Protein AF-A0A1B7XI83-F1 (afdb_monomer)

Mean predicted aligned error: 3.8 Å

Organism: NCBI:txid1560234

Foldseek 3Di:
DFKKKWFDAQVCQVLLLVQQVVDPWLLRHSDSVVSNVLSVLQLCLLQVVDALQSHKTKMFMAGPVPRGTQWIWIKGSFPAALVRKAWKWQWDDDDLWIKTAIDIHHDTFIEITRTTGPPVCPPHPQPVSLLNLLLNLLVCLVVVVSGDQKYKYWAFFDQDPVRAALLCVQFVCVQQVDGLVVVSVCVSVVNPPSVVSHDRMDMGDPVSSVSRDDLPRGYPVRPSVSVSCVVQQWDFPSMARRRRRITMIMHGQCRGQSNPFKDKAFEDEDDDDFDFKWKWDQDPSSMIMIGGDGWDDDPRHTHDHPVVCVRRVHDNGDIMIIGHRD

Solvent-accessible surface area (backbone atoms only — not comparable to full-atom values): 17187 Å² total; per-residue (Å²): 105,56,66,42,34,29,60,44,48,79,91,45,48,68,58,49,38,59,52,22,64,77,48,98,33,85,70,34,50,61,41,67,70,63,43,53,52,48,33,53,45,14,47,37,30,48,57,61,76,43,56,38,72,74,19,35,41,40,35,32,28,36,30,68,86,78,74,44,70,49,27,35,23,30,39,26,25,37,58,26,19,75,93,42,58,40,62,33,23,41,62,43,82,49,100,93,48,43,33,36,34,55,48,74,44,43,62,73,23,11,24,46,40,35,75,43,56,33,75,93,54,55,95,44,94,78,46,55,61,57,42,54,56,50,46,56,40,38,52,47,47,77,43,48,92,41,46,50,68,34,40,33,38,67,42,59,19,50,58,47,99,87,60,44,36,59,43,20,67,60,46,46,24,77,61,67,72,49,54,54,62,59,54,52,48,35,48,67,72,69,49,61,77,71,67,74,58,52,64,63,62,46,72,53,53,82,96,38,64,88,45,63,79,57,95,80,45,48,22,84,85,34,49,64,57,50,55,49,40,46,72,42,43,38,40,78,67,52,32,24,34,69,64,58,45,19,43,34,31,39,28,50,43,77,53,24,54,41,45,60,58,42,45,81,26,51,34,40,80,37,86,62,82,55,51,65,28,35,37,32,36,64,49,96,81,29,52,39,27,26,38,70,42,66,40,18,73,56,98,76,29,36,29,28,38,60,57,48,29,60,70,50,70,51,51,86,83,29,62,34,37,38,17,69,63,126

InterPro domains:
  IPR007041 Arginine N-succinyltransferase AstA/AruG [PF04958] (3-323)
  IPR016181 Acyl-CoA N-acyltransferase [SSF55729] (3-323)

Secondary structure (DSSP, 8-state):
--EEEEE--GGGHHHHHHHHTTS-BTTB-S-HHHHHHHHHHHHHHHTT-S-GGG-EEEEEEEETTT--EEEEEEEEEEEE-SSS-EEEEEEEEETTEEEEEEEEE---EEEEEEEEE-GGGTTSTT-HHHHHHHHHHHHHHH-GGGS-SEEEEEE---B-TTS-BHHHHHTHHHHH---HHHHHHHHHTT--GGGGGS-SEEEPPGGGGGG---TT-S-TTTHHHHHHHHHHT-EEEEEE-TTT-PEEEEEEGGG-HHHHS-EEEEEEE-----EEEEEEEE-TT--EEEEEEEEEEETTEEEE-HHHHTTTT--TT-EEEEEE--

Sequence (326 aa):
MRFIVRGARPEDHDELCRLASQAPLLNLQANPDVLAKRIETSQQSFAGLLPPEKSEYQFVCEDLATKQLAGASSLFGSYTSAERPQHYLDVIDNDGTQTYRRGVDTTRYSGLGGLLVDDIFRNTHYKLGSQLGHVRLLYAGIKPERFTDTFVLELLGKINTKGQCHFWDCFGKKFTGMEFPEAYKRIAENDRSFLDMFPYEYELSYGCAKARICETSVSLSSRGSQHLAKKLGFTFQNRVDPVDGALYYKAAREDLTPLQSGAWHSACRGSIKGDIHLMATVNENGEFYGAMAHCGFQNGTAVIRDNICEALRLNEDSKVFIAPRC

pLDDT: mean 94.41, std 4.08, range [72.62, 98.62]

Nearest PDB structures (foldseek):
  1yle-assembly1_A  TM=8.245E-01  e=1.604E-25  Pseudomonas aeruginosa
  1i1d-assembly2_B  TM=6.638E-01  e=6.155E-04  Saccharomyces cerevisiae
  1i21-assembly2_M  TM=6.689E-01  e=1.687E-03  Saccharomyces cerevisiae
  1i12-assembly2_D  TM=6.590E-01  e=1.590E-03  Saccharomyces cerevisiae
  5rw3-assembly1_A  TM=2.043E-01  e=1.827E-01  Homo sapiens

Structure (mmCIF, N/CA/C/O backbone):
data_AF-A0A1B7XI83-F1
#
_entry.id   AF-A0A1B7XI83-F1
#
loop_
_atom_site.group_PDB
_atom_site.id
_atom_site.type_symbol
_atom_site.label_atom_id
_atom_site.label_alt_id
_atom_site.label_comp_id
_atom_site.label_asym_id
_atom_site.label_entity_id
_atom_site.label_seq_id
_atom_site.pdbx_PDB_ins_code
_atom_site.Cartn_x
_atom_site.Cartn_y
_atom_site.Cartn_z
_atom_site.occupancy
_atom_site.B_iso_or_equiv
_atom_site.auth_seq_id
_atom_site.auth_comp_id
_atom_site.auth_asym_id
_atom_site.auth_atom_id
_atom_site.pdbx_PDB_model_num
ATOM 1 N N . MET A 1 1 ? 13.911 -13.109 -17.549 1.00 88.44 1 MET A N 1
ATOM 2 C CA . MET A 1 1 ? 13.264 -12.629 -16.311 1.00 88.44 1 MET A CA 1
ATOM 3 C C . MET A 1 1 ? 12.194 -13.643 -15.920 1.00 88.44 1 MET A C 1
ATOM 5 O O . MET A 1 1 ? 11.569 -14.154 -16.836 1.00 88.44 1 MET A O 1
ATOM 9 N N . ARG A 1 2 ? 11.999 -13.970 -14.630 1.00 94.31 2 ARG A N 1
ATOM 10 C CA . ARG A 1 2 ? 10.890 -14.856 -14.203 1.00 94.31 2 ARG A CA 1
ATOM 11 C C . ARG A 1 2 ? 9.661 -14.072 -13.744 1.00 94.31 2 ARG A C 1
ATOM 13 O O . ARG A 1 2 ? 8.566 -14.430 -14.134 1.00 94.31 2 ARG A O 1
ATOM 20 N N . PHE A 1 3 ? 9.839 -13.001 -12.972 1.00 97.50 3 PHE A N 1
ATOM 21 C CA . PHE A 1 3 ? 8.725 -12.252 -12.386 1.00 97.50 3 PHE A CA 1
ATOM 22 C C . PHE A 1 3 ? 8.694 -10.808 -12.872 1.00 97.50 3 PHE A C 1
ATOM 24 O O . PHE A 1 3 ? 9.711 -10.114 -12.825 1.00 97.50 3 PHE A O 1
ATOM 31 N N . ILE A 1 4 ? 7.518 -10.344 -13.283 1.00 97.75 4 ILE A N 1
ATOM 32 C CA . ILE A 1 4 ? 7.267 -8.958 -13.689 1.00 97.75 4 ILE A CA 1
ATOM 33 C C . ILE A 1 4 ? 6.149 -8.381 -12.827 1.00 97.75 4 ILE A C 1
ATOM 35 O O . ILE A 1 4 ? 5.227 -9.102 -12.459 1.00 97.75 4 ILE A O 1
ATOM 39 N N . VAL A 1 5 ? 6.225 -7.101 -12.474 1.00 98.44 5 VAL A N 1
ATOM 40 C CA . VAL A 1 5 ? 5.095 -6.378 -11.882 1.00 98.44 5 VAL A CA 1
ATOM 41 C C . VAL A 1 5 ? 4.439 -5.546 -12.971 1.00 98.44 5 VAL A C 1
ATOM 43 O O . VAL A 1 5 ? 5.130 -4.846 -13.703 1.00 98.44 5 VAL A O 1
ATOM 46 N N . ARG A 1 6 ? 3.116 -5.609 -13.079 1.00 98.00 6 ARG A N 1
ATOM 47 C CA . ARG A 1 6 ? 2.336 -4.819 -14.038 1.00 98.00 6 ARG A CA 1
ATOM 48 C C . ARG A 1 6 ? 1.033 -4.328 -13.419 1.00 98.00 6 ARG A C 1
ATOM 50 O O . ARG A 1 6 ? 0.671 -4.764 -12.325 1.00 98.00 6 ARG A O 1
ATOM 57 N N . GLY A 1 7 ? 0.342 -3.427 -14.111 1.00 97.88 7 GLY A N 1
ATOM 58 C CA . GLY A 1 7 ? -1.044 -3.094 -13.776 1.00 97.88 7 GLY A CA 1
ATOM 59 C C . GLY A 1 7 ? -1.949 -4.331 -13.853 1.00 97.88 7 GLY A C 1
ATOM 60 O O . GLY A 1 7 ? -1.767 -5.184 -14.730 1.00 97.88 7 GLY A O 1
ATOM 61 N N . ALA A 1 8 ? -2.891 -4.438 -12.916 1.00 97.62 8 ALA A N 1
ATOM 62 C CA . ALA A 1 8 ? -3.919 -5.474 -12.924 1.00 97.62 8 ALA A CA 1
ATOM 63 C C . ALA A 1 8 ? -4.902 -5.270 -14.084 1.00 97.62 8 ALA A C 1
ATOM 65 O O . ALA A 1 8 ? -5.197 -4.135 -14.470 1.00 97.62 8 ALA A O 1
ATOM 66 N N . ARG A 1 9 ? -5.419 -6.375 -14.615 1.00 96.75 9 ARG A N 1
ATOM 67 C CA . ARG A 1 9 ? -6.338 -6.419 -15.754 1.00 96.75 9 ARG A CA 1
ATOM 68 C C . ARG A 1 9 ? -7.567 -7.279 -15.445 1.00 96.75 9 ARG A C 1
ATOM 70 O O . ARG A 1 9 ? -7.512 -8.074 -14.509 1.00 96.75 9 ARG A O 1
ATOM 77 N N . PRO A 1 10 ? -8.666 -7.164 -16.211 1.00 97.38 10 PRO A N 1
ATOM 78 C CA . PRO A 1 10 ? -9.871 -7.958 -15.986 1.00 97.38 10 PRO A CA 1
ATOM 79 C C . PRO A 1 10 ? -9.611 -9.466 -15.994 1.00 97.38 10 PRO A C 1
ATOM 81 O O . PRO A 1 10 ? -10.185 -10.181 -15.181 1.00 97.38 10 PRO A O 1
ATOM 84 N N . GLU A 1 11 ? -8.695 -9.951 -16.838 1.00 97.50 11 GLU A N 1
ATOM 85 C CA . GLU A 1 11 ? -8.319 -11.369 -16.879 1.00 97.50 11 GLU A CA 1
ATOM 86 C C . GLU A 1 11 ? -7.592 -11.866 -15.616 1.00 97.50 11 GLU A C 1
ATOM 88 O O . GLU A 1 11 ? -7.532 -13.069 -15.380 1.00 97.50 11 GLU A O 1
ATOM 93 N N . ASP A 1 12 ? -7.070 -10.961 -14.781 1.00 97.94 12 ASP A N 1
ATOM 94 C CA . ASP A 1 12 ? -6.427 -11.309 -13.510 1.00 97.94 12 ASP A CA 1
ATOM 95 C C . ASP A 1 12 ? -7.441 -11.569 -12.388 1.00 97.94 12 ASP A C 1
ATOM 97 O O . ASP A 1 12 ? -7.042 -11.984 -11.301 1.00 97.94 12 ASP A O 1
ATOM 101 N N . HIS A 1 13 ? -8.728 -11.286 -12.611 1.00 98.00 13 HIS A N 1
ATOM 102 C CA . HIS A 1 13 ? -9.756 -11.236 -11.573 1.00 98.00 13 HIS A CA 1
ATOM 103 C C . HIS A 1 13 ? -9.785 -12.483 -10.678 1.00 98.00 13 HIS A C 1
ATOM 105 O O . HIS A 1 13 ? -9.675 -12.367 -9.455 1.00 98.00 13 HIS A O 1
ATOM 111 N N . ASP A 1 14 ? -9.889 -13.672 -11.271 1.00 97.50 14 ASP A N 1
ATOM 112 C CA . ASP A 1 14 ? -10.050 -14.919 -10.516 1.00 97.50 14 ASP A CA 1
ATOM 113 C C . ASP A 1 14 ? -8.790 -15.262 -9.713 1.00 97.50 14 ASP A C 1
ATOM 115 O O . ASP A 1 14 ? -8.853 -15.664 -8.549 1.00 97.50 14 ASP A O 1
ATOM 119 N N . GLU A 1 15 ? -7.623 -15.031 -10.308 1.00 97.44 15 GLU A N 1
ATOM 120 C CA . GLU A 1 15 ? -6.338 -15.291 -9.669 1.00 97.44 15 GLU A CA 1
ATOM 121 C C . GLU A 1 15 ? -6.029 -14.252 -8.577 1.00 97.44 15 GLU A C 1
ATOM 123 O O . GLU A 1 15 ? -5.451 -14.575 -7.535 1.00 97.44 15 GLU A O 1
ATOM 128 N N . LEU A 1 16 ? -6.481 -13.007 -8.753 1.00 97.56 16 LEU A N 1
ATOM 129 C CA . LEU A 1 16 ? -6.416 -11.975 -7.725 1.00 97.56 16 LEU A CA 1
ATOM 130 C C . LEU A 1 16 ? -7.364 -12.289 -6.560 1.00 97.56 16 LEU A C 1
ATOM 132 O O . LEU A 1 16 ? -6.974 -12.087 -5.411 1.00 97.56 16 LEU A O 1
ATOM 136 N N . CYS A 1 17 ? -8.556 -12.839 -6.825 1.00 97.38 17 CYS A N 1
ATOM 137 C CA . CYS A 1 17 ? -9.456 -13.357 -5.788 1.00 97.38 17 CYS A CA 1
ATOM 138 C C . CYS A 1 17 ? -8.789 -14.487 -4.992 1.00 97.38 17 CYS A C 1
ATOM 140 O O . CYS A 1 17 ? -8.802 -14.467 -3.756 1.00 97.38 17 CYS A O 1
ATOM 142 N N . ARG A 1 18 ? -8.147 -15.441 -5.686 1.00 96.75 18 ARG A N 1
ATOM 143 C CA . ARG A 1 18 ? -7.378 -16.525 -5.055 1.00 96.75 18 ARG A CA 1
ATOM 144 C C . ARG A 1 18 ? -6.288 -15.965 -4.146 1.00 96.75 18 ARG A C 1
ATOM 146 O O . ARG A 1 18 ? -6.197 -16.385 -2.994 1.00 96.75 18 ARG A O 1
ATOM 153 N N . LEU A 1 19 ? -5.493 -15.007 -4.625 1.00 96.31 19 LEU A N 1
ATOM 154 C CA . LEU A 1 19 ? -4.469 -14.353 -3.809 1.00 96.31 19 LEU A CA 1
ATOM 155 C C . LEU A 1 19 ? -5.081 -13.643 -2.600 1.00 96.31 19 LEU A C 1
ATOM 157 O O . LEU A 1 19 ? -4.682 -13.927 -1.476 1.00 96.31 19 LEU A O 1
ATOM 161 N N . ALA A 1 20 ? -6.069 -12.768 -2.806 1.00 95.75 20 ALA A N 1
ATOM 162 C CA . ALA A 1 20 ? -6.704 -11.982 -1.748 1.00 95.75 20 ALA A CA 1
ATOM 163 C C . ALA A 1 20 ? -7.265 -12.855 -0.610 1.00 95.75 20 ALA A C 1
ATOM 165 O O . ALA A 1 20 ? -7.249 -12.444 0.546 1.00 95.75 20 ALA A O 1
ATOM 166 N N . SER A 1 21 ? -7.691 -14.088 -0.904 1.00 94.69 21 SER A N 1
ATOM 167 C CA . SER A 1 21 ? -8.169 -15.038 0.111 1.00 94.69 21 SER A CA 1
ATOM 168 C C . SER A 1 21 ? -7.103 -15.483 1.130 1.00 94.69 21 SER A C 1
ATOM 170 O O . SER A 1 21 ? -7.451 -15.970 2.204 1.00 94.69 21 SER A O 1
ATOM 172 N N . GLN A 1 22 ? -5.810 -15.287 0.840 1.00 92.50 22 GLN A N 1
ATOM 173 C CA . GLN A 1 22 ? -4.704 -15.697 1.717 1.00 92.50 22 GLN A CA 1
ATOM 174 C C . GLN A 1 22 ? -4.466 -14.741 2.899 1.00 92.50 22 GLN A C 1
ATOM 176 O O . GLN A 1 22 ? -3.704 -15.072 3.812 1.00 92.50 22 GLN A O 1
ATOM 181 N N . ALA A 1 23 ? -5.049 -13.536 2.891 1.00 87.75 23 ALA A N 1
ATOM 182 C CA . ALA A 1 23 ? -4.888 -12.576 3.981 1.00 87.75 23 ALA A CA 1
ATOM 183 C C . ALA A 1 23 ? -6.081 -11.610 4.093 1.00 87.75 23 ALA A C 1
ATOM 185 O O . ALA A 1 23 ? -6.530 -11.076 3.082 1.00 87.75 23 ALA A O 1
ATOM 186 N N . PRO A 1 24 ? -6.551 -11.291 5.313 1.00 86.81 24 PRO A N 1
ATOM 187 C CA . PRO A 1 24 ? -7.615 -10.314 5.512 1.00 86.81 24 PRO A CA 1
ATOM 188 C C . PRO A 1 24 ? -7.044 -8.896 5.376 1.00 86.81 24 PRO A C 1
ATOM 190 O 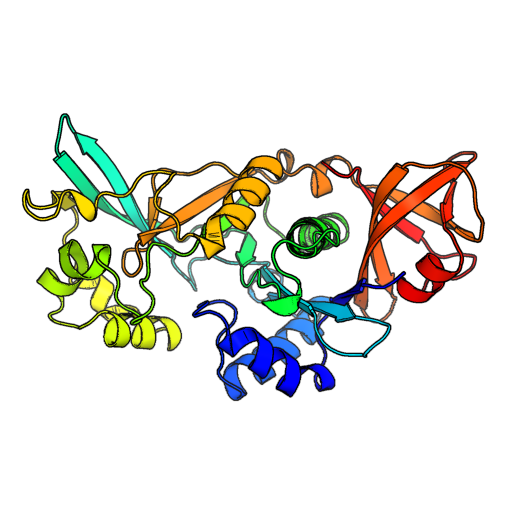O . PRO A 1 24 ? -6.634 -8.286 6.358 1.00 86.81 24 PRO A O 1
ATOM 193 N N . LEU A 1 25 ? -6.941 -8.382 4.150 1.00 90.81 25 LEU A N 1
ATOM 194 C CA . LEU A 1 25 ? -6.486 -7.015 3.884 1.00 90.81 25 LEU A CA 1
ATOM 195 C C . LEU A 1 25 ? -7.671 -6.151 3.442 1.00 90.81 25 LEU A C 1
ATOM 197 O O . LEU A 1 25 ? -8.245 -6.385 2.383 1.00 90.81 25 LEU A O 1
ATOM 201 N N . LEU A 1 26 ? -7.983 -5.083 4.186 1.00 90.12 26 LEU A N 1
ATOM 202 C CA . LEU A 1 26 ? -9.055 -4.138 3.819 1.00 90.12 26 LEU A CA 1
ATOM 203 C C . LEU A 1 26 ? -8.854 -3.503 2.433 1.00 90.12 26 LEU A C 1
ATOM 205 O O . LEU A 1 26 ? -9.820 -3.206 1.734 1.00 90.12 26 LEU A O 1
ATOM 209 N N . ASN A 1 27 ? -7.593 -3.327 2.032 1.00 90.38 27 ASN A N 1
ATOM 210 C CA . ASN A 1 27 ? -7.199 -2.744 0.747 1.00 90.38 27 ASN A CA 1
ATOM 211 C C . ASN A 1 27 ? -7.046 -3.784 -0.382 1.00 90.38 27 ASN A C 1
ATOM 213 O O . ASN A 1 27 ? -6.706 -3.413 -1.502 1.00 90.38 27 ASN A O 1
ATOM 217 N N . LEU A 1 28 ? -7.272 -5.072 -0.096 1.00 93.88 28 LEU A N 1
ATOM 218 C CA . LEU A 1 28 ? -7.266 -6.171 -1.065 1.00 93.88 28 LEU A CA 1
ATOM 219 C C . LEU A 1 28 ? -8.220 -7.276 -0.577 1.00 93.88 28 LEU A C 1
ATOM 221 O O . LEU A 1 28 ? -7.794 -8.341 -0.137 1.00 93.88 28 LEU A O 1
ATOM 225 N N . GLN A 1 29 ? -9.518 -6.973 -0.584 1.00 93.00 29 GLN A N 1
ATOM 226 C CA . GLN A 1 29 ? -10.551 -7.854 -0.038 1.00 93.00 29 GLN A CA 1
ATOM 227 C C . GLN A 1 29 ? -10.818 -9.030 -0.979 1.00 93.00 29 GLN A C 1
ATOM 229 O O . GLN A 1 29 ? -10.919 -8.837 -2.186 1.00 93.00 29 GLN A O 1
ATOM 234 N N . ALA A 1 30 ? -11.018 -10.229 -0.432 1.00 92.81 30 ALA A N 1
ATOM 235 C CA . ALA A 1 30 ? -11.393 -11.425 -1.191 1.00 92.81 30 ALA A CA 1
ATOM 236 C C . ALA A 1 30 ? -12.889 -11.440 -1.573 1.00 92.81 30 ALA A C 1
ATOM 238 O O . ALA A 1 30 ? -13.588 -12.428 -1.358 1.00 92.81 30 ALA A O 1
ATOM 239 N N . ASN A 1 31 ? -13.394 -10.319 -2.086 1.00 95.50 31 ASN A N 1
ATOM 240 C CA . ASN A 1 31 ? -14.755 -10.177 -2.585 1.00 95.50 31 ASN A CA 1
ATOM 241 C C . ASN A 1 31 ? -14.690 -9.935 -4.109 1.00 95.50 31 ASN A C 1
ATOM 243 O O . ASN A 1 31 ? -14.113 -8.919 -4.510 1.00 95.50 31 ASN A O 1
ATOM 247 N N . PRO A 1 32 ? -15.257 -10.834 -4.940 1.00 96.56 32 PRO A N 1
ATOM 248 C CA . PRO A 1 32 ? -15.211 -10.724 -6.399 1.00 96.56 32 PRO A CA 1
ATOM 249 C C . PRO A 1 32 ? -15.702 -9.376 -6.937 1.00 96.56 32 PRO A C 1
ATOM 251 O O . PRO A 1 32 ? -14.991 -8.712 -7.685 1.00 96.56 32 PRO A O 1
ATOM 254 N N . ASP A 1 33 ? -16.861 -8.901 -6.480 1.00 96.75 33 ASP A N 1
ATOM 255 C CA . ASP A 1 33 ? -17.448 -7.648 -6.969 1.00 96.75 33 ASP A CA 1
ATOM 256 C C . ASP A 1 33 ? -16.581 -6.433 -6.600 1.00 96.75 33 ASP A C 1
ATOM 258 O O . ASP A 1 33 ? -16.363 -5.523 -7.408 1.00 96.75 33 ASP A O 1
ATOM 262 N N . VAL A 1 34 ? -16.025 -6.433 -5.382 1.00 95.62 34 VAL A N 1
ATOM 263 C CA . VAL A 1 34 ? -15.100 -5.386 -4.919 1.00 95.62 34 VAL A CA 1
ATOM 264 C C . VAL A 1 34 ? -13.808 -5.400 -5.738 1.00 95.62 34 VAL A C 1
ATOM 266 O O . VAL A 1 34 ? -13.300 -4.333 -6.095 1.00 95.62 34 VAL A O 1
ATOM 269 N N . LEU A 1 35 ? -13.269 -6.581 -6.054 1.00 96.94 35 LEU A N 1
ATOM 270 C CA . LEU A 1 35 ? -12.046 -6.717 -6.847 1.00 96.94 35 LEU A CA 1
ATOM 271 C C . LEU A 1 35 ? -12.259 -6.352 -8.316 1.00 96.94 35 LEU A C 1
ATOM 273 O O . LEU A 1 35 ? -11.417 -5.648 -8.869 1.00 96.94 35 LEU A O 1
ATOM 277 N N . ALA A 1 36 ? -13.382 -6.737 -8.925 1.00 98.00 36 ALA A N 1
ATOM 278 C CA . ALA A 1 36 ? -13.739 -6.332 -10.282 1.00 98.00 36 ALA A CA 1
ATOM 279 C C . ALA A 1 36 ? -13.782 -4.800 -10.408 1.00 98.00 36 ALA A C 1
ATOM 281 O O . ALA A 1 36 ? -13.095 -4.220 -11.252 1.00 98.00 36 ALA A O 1
ATOM 282 N N . LYS A 1 37 ? -14.484 -4.125 -9.486 1.00 97.19 37 LYS A N 1
ATOM 283 C CA . LYS A 1 37 ? -14.538 -2.655 -9.437 1.00 97.19 37 LYS A CA 1
ATOM 284 C C . LYS A 1 37 ? -13.166 -2.020 -9.190 1.00 97.19 37 LYS A C 1
ATOM 286 O O . LYS A 1 37 ? -12.849 -0.970 -9.752 1.00 97.19 37 LYS A O 1
ATOM 291 N N . ARG A 1 38 ? -12.332 -2.640 -8.350 1.00 97.00 38 ARG A N 1
ATOM 292 C CA . ARG A 1 38 ? -10.960 -2.182 -8.075 1.00 97.00 38 ARG A CA 1
ATOM 293 C C . ARG A 1 38 ? -10.065 -2.293 -9.310 1.00 97.00 38 ARG A C 1
ATOM 295 O O . ARG A 1 38 ? -9.296 -1.370 -9.569 1.00 97.00 38 ARG A O 1
ATOM 302 N N . ILE A 1 39 ? -10.169 -3.379 -10.075 1.00 98.00 39 ILE A N 1
ATOM 303 C CA . ILE A 1 39 ? -9.444 -3.552 -11.341 1.00 98.00 39 ILE A CA 1
ATOM 304 C C . ILE A 1 39 ? -9.880 -2.480 -12.343 1.00 98.00 39 ILE A C 1
ATOM 306 O O . ILE A 1 39 ? -9.024 -1.797 -12.902 1.00 98.00 39 ILE A O 1
ATOM 310 N N . GLU A 1 40 ? -11.185 -2.256 -12.506 1.00 97.88 40 GLU A N 1
ATOM 311 C CA . GLU A 1 40 ? -11.710 -1.212 -13.395 1.00 97.88 40 GLU A CA 1
ATOM 312 C C . GLU A 1 40 ? -11.201 0.185 -12.996 1.00 97.88 40 GLU A C 1
ATOM 314 O O . GLU A 1 40 ? -10.640 0.913 -13.819 1.00 97.88 40 GLU A O 1
ATOM 319 N N . THR A 1 41 ? -11.308 0.533 -11.708 1.00 97.88 41 THR A N 1
ATOM 320 C CA . THR A 1 41 ? -10.791 1.799 -11.154 1.00 97.88 41 THR A CA 1
ATOM 321 C C . THR A 1 41 ? -9.291 1.938 -11.415 1.00 97.88 41 THR A C 1
ATOM 323 O O . THR A 1 41 ? -8.810 3.018 -11.767 1.00 97.88 41 THR A O 1
ATOM 326 N N . SER A 1 42 ? -8.544 0.837 -11.304 1.00 97.62 42 SER A N 1
ATOM 327 C CA . SER A 1 42 ? -7.115 0.797 -11.601 1.00 97.62 42 SER A CA 1
ATOM 328 C C . SER A 1 42 ? -6.803 1.073 -13.061 1.00 97.62 42 SER A C 1
ATOM 330 O O . SER A 1 42 ? -5.913 1.875 -13.344 1.00 97.62 42 SER A O 1
ATOM 332 N N . GLN A 1 43 ? -7.532 0.467 -13.995 1.00 96.50 43 GLN A N 1
ATOM 333 C CA . GLN A 1 43 ? -7.338 0.722 -15.421 1.00 96.50 43 GLN A CA 1
ATOM 334 C C . GLN A 1 43 ? -7.625 2.185 -15.771 1.00 96.50 43 GLN A C 1
ATOM 336 O O . GLN A 1 43 ? -6.814 2.826 -16.439 1.00 96.50 43 GLN A O 1
ATOM 341 N N . GLN A 1 44 ? -8.716 2.749 -15.247 1.00 96.56 44 GLN A N 1
ATOM 342 C CA . GLN A 1 44 ? -9.042 4.165 -15.441 1.00 96.56 44 GLN A CA 1
ATOM 343 C C . GLN A 1 44 ? -7.985 5.091 -14.813 1.00 96.56 44 GLN A C 1
ATOM 345 O O . GLN A 1 44 ? -7.641 6.125 -15.389 1.00 96.56 44 GLN A O 1
ATOM 350 N N . SER A 1 45 ? -7.427 4.713 -13.658 1.00 97.00 45 SER A N 1
ATOM 351 C CA . SER A 1 45 ? -6.366 5.469 -12.981 1.00 97.00 45 SER A CA 1
ATOM 352 C C . SER A 1 45 ? -5.062 5.477 -13.781 1.00 97.00 45 SER A C 1
ATOM 354 O O . SER A 1 45 ? -4.441 6.534 -13.914 1.00 97.00 45 SER A O 1
ATOM 356 N N . PHE A 1 46 ? -4.646 4.325 -14.323 1.00 96.25 46 PHE A N 1
ATOM 357 C CA . PHE A 1 46 ? -3.462 4.204 -15.187 1.00 96.25 46 PHE A CA 1
ATOM 358 C C . PHE A 1 46 ? -3.630 4.963 -16.509 1.00 96.25 46 PHE A C 1
ATOM 360 O O . PHE A 1 46 ? -2.698 5.630 -16.952 1.00 96.25 46 PHE A O 1
ATOM 367 N N . ALA A 1 47 ? -4.835 4.946 -17.083 1.00 94.38 47 ALA A N 1
ATOM 368 C CA . ALA A 1 47 ? -5.182 5.716 -18.276 1.00 94.38 47 ALA A CA 1
ATOM 369 C C . ALA A 1 47 ? -5.320 7.234 -18.020 1.00 94.38 47 ALA A C 1
ATOM 371 O O . ALA A 1 47 ? -5.552 8.000 -18.952 1.00 94.38 47 ALA A O 1
ATOM 372 N N . GLY A 1 48 ? -5.204 7.690 -16.765 1.00 93.56 48 GLY A N 1
ATOM 373 C CA . GLY A 1 48 ? -5.325 9.105 -16.404 1.00 93.56 48 GLY A CA 1
ATOM 374 C C . GLY A 1 48 ? -6.752 9.659 -16.475 1.00 93.56 48 GLY A C 1
ATOM 375 O O . GLY A 1 48 ? -6.927 10.874 -16.450 1.00 93.56 48 GLY A O 1
ATOM 376 N N . LEU A 1 49 ? -7.766 8.790 -16.533 1.00 95.69 49 LEU A N 1
ATOM 377 C CA . LEU A 1 49 ? -9.179 9.163 -16.683 1.00 95.69 49 LEU A CA 1
ATOM 378 C C . LEU A 1 49 ? -9.836 9.602 -15.367 1.00 95.69 49 LEU A C 1
ATOM 380 O O . LEU A 1 49 ? -10.892 10.229 -15.379 1.00 95.69 49 LEU A O 1
ATOM 384 N N . LEU A 1 50 ? -9.219 9.278 -14.230 1.00 97.19 50 LEU A N 1
ATOM 385 C CA . LEU A 1 50 ? -9.674 9.701 -12.906 1.00 97.19 50 LEU A CA 1
ATOM 386 C C . LEU A 1 50 ? -8.841 10.880 -12.389 1.00 97.19 50 LEU A C 1
ATOM 388 O O . LEU A 1 50 ? -7.673 11.013 -12.761 1.00 97.19 50 LEU A O 1
ATOM 392 N N . PRO A 1 51 ? -9.382 11.732 -11.506 1.00 97.38 51 PRO A N 1
ATOM 393 C CA . PRO A 1 51 ? -8.572 12.696 -10.769 1.00 97.38 51 PRO A CA 1
ATOM 394 C C . PRO A 1 51 ? -7.691 11.983 -9.717 1.00 97.38 51 PRO A C 1
ATOM 396 O O . PRO A 1 51 ? -8.042 10.877 -9.281 1.00 97.38 51 PRO A O 1
ATOM 399 N N . PRO A 1 52 ? -6.556 12.573 -9.287 1.00 96.88 52 PRO A N 1
ATOM 400 C CA . PRO A 1 52 ? -5.670 11.993 -8.267 1.00 96.88 52 PRO A CA 1
ATOM 401 C C . PRO A 1 52 ? -6.392 11.534 -6.991 1.00 96.88 52 PRO A C 1
ATOM 403 O O . PRO A 1 52 ? -6.081 10.480 -6.442 1.00 96.88 52 PRO A O 1
ATOM 406 N N . GLU A 1 53 ? -7.405 12.279 -6.556 1.00 96.44 53 GLU A N 1
ATOM 407 C CA . GLU A 1 53 ? -8.200 12.032 -5.348 1.00 96.44 53 GLU A CA 1
ATOM 408 C C . GLU A 1 53 ? -9.007 10.731 -5.415 1.00 96.44 53 GLU A C 1
ATOM 410 O O . GLU A 1 53 ? -9.297 10.134 -4.384 1.00 96.44 53 GLU A O 1
ATOM 415 N N . LYS A 1 54 ? -9.352 10.282 -6.625 1.00 97.00 54 LYS A N 1
ATOM 416 C CA . LYS A 1 54 ? -10.124 9.054 -6.875 1.00 97.00 54 LYS A CA 1
ATOM 417 C C . LYS A 1 54 ? -9.279 7.944 -7.495 1.00 97.00 54 LYS A C 1
ATOM 419 O O . LYS A 1 54 ? -9.813 6.909 -7.876 1.00 97.00 54 LYS A O 1
ATOM 424 N N . SER A 1 55 ? -7.976 8.177 -7.648 1.00 97.44 55 SER A N 1
ATOM 425 C CA . SER A 1 55 ? -7.089 7.237 -8.321 1.00 97.44 55 SER A CA 1
ATOM 426 C C . SER A 1 55 ? -6.612 6.148 -7.374 1.00 97.44 55 SER A C 1
ATOM 428 O O . SER A 1 55 ? -6.000 6.424 -6.338 1.00 97.44 55 SER A O 1
ATOM 430 N N . GLU A 1 56 ? -6.812 4.905 -7.786 1.00 97.81 56 GLU A N 1
ATOM 431 C CA . GLU A 1 56 ? -6.287 3.717 -7.125 1.00 97.81 56 GLU A CA 1
ATOM 432 C C . GLU A 1 56 ? -5.548 2.887 -8.164 1.00 97.81 56 GLU A C 1
ATOM 434 O O . GLU A 1 56 ? -6.065 2.665 -9.245 1.00 97.81 56 GLU A O 1
ATOM 439 N N . TYR A 1 57 ? -4.348 2.416 -7.854 1.00 98.12 57 TYR A N 1
ATOM 440 C CA . TYR A 1 57 ? -3.517 1.642 -8.768 1.00 98.12 57 TYR A CA 1
ATOM 441 C C . TYR A 1 57 ? -3.293 0.259 -8.167 1.00 98.12 57 TYR A C 1
ATOM 443 O O . TYR A 1 57 ? -2.660 0.128 -7.116 1.00 98.12 57 TYR A O 1
ATOM 451 N N . GLN A 1 58 ? -3.820 -0.769 -8.824 1.00 98.38 58 GLN A N 1
ATOM 452 C CA . GLN A 1 58 ? -3.644 -2.166 -8.458 1.00 98.38 58 GLN A CA 1
ATOM 453 C C . GLN A 1 58 ? -2.547 -2.783 -9.325 1.00 98.38 58 GLN A C 1
ATOM 455 O O . GLN A 1 58 ? -2.642 -2.830 -10.551 1.00 98.38 58 GLN A O 1
ATOM 460 N N . PHE A 1 59 ? -1.507 -3.279 -8.669 1.00 98.56 59 PHE A N 1
ATOM 461 C CA . PHE A 1 59 ? -0.381 -3.959 -9.287 1.00 98.56 59 PHE A CA 1
ATOM 462 C C . PHE A 1 59 ? -0.461 -5.452 -8.987 1.00 98.56 59 PHE A C 1
ATOM 464 O O . PHE A 1 59 ? -0.877 -5.863 -7.897 1.00 98.56 59 PHE A O 1
ATOM 471 N N . VAL A 1 60 ? -0.009 -6.257 -9.940 1.00 98.56 60 VAL A N 1
ATOM 472 C CA . VAL A 1 60 ? 0.135 -7.707 -9.805 1.00 98.56 60 VAL A CA 1
ATOM 473 C C . VAL A 1 60 ? 1.541 -8.124 -10.207 1.00 98.56 60 VAL A C 1
ATOM 475 O O . VAL A 1 60 ? 2.138 -7.535 -11.108 1.00 98.56 60 VAL A O 1
ATOM 478 N N . CYS A 1 61 ? 2.090 -9.120 -9.519 1.00 98.56 61 CYS A N 1
ATOM 479 C CA . CYS A 1 61 ? 3.342 -9.762 -9.888 1.00 98.56 61 CYS A CA 1
ATOM 480 C C . CYS A 1 61 ? 3.022 -11.052 -10.644 1.00 98.56 61 CYS A C 1
ATOM 482 O O . CYS A 1 61 ? 2.514 -11.988 -10.043 1.00 98.56 61 CYS A O 1
ATOM 484 N N . GLU A 1 62 ? 3.316 -11.109 -11.937 1.00 98.25 62 GLU A N 1
ATOM 485 C CA . GLU A 1 62 ? 3.103 -12.291 -12.779 1.00 98.25 62 GLU A CA 1
ATOM 486 C C . GLU A 1 62 ? 4.375 -13.151 -12.812 1.00 98.25 62 GLU A C 1
ATOM 488 O O . GLU A 1 62 ? 5.474 -12.634 -13.043 1.00 98.25 62 GLU A O 1
ATOM 493 N N . ASP A 1 63 ? 4.229 -14.464 -12.614 1.00 97.81 63 ASP A N 1
ATOM 494 C CA . ASP A 1 63 ? 5.246 -15.453 -12.977 1.00 97.81 63 ASP A CA 1
ATOM 495 C C . ASP A 1 63 ? 5.159 -15.726 -14.483 1.00 97.81 63 ASP A C 1
ATOM 497 O O . ASP A 1 63 ? 4.232 -16.368 -14.974 1.00 97.81 63 ASP A O 1
ATOM 501 N N . LEU A 1 64 ? 6.145 -15.254 -15.241 1.00 96.38 64 LEU A N 1
ATOM 502 C CA . LEU A 1 64 ? 6.173 -15.375 -16.696 1.00 96.38 64 LEU A CA 1
ATOM 503 C C . LEU A 1 64 ? 6.257 -16.826 -17.180 1.00 96.38 64 LEU A C 1
ATOM 505 O O . LEU A 1 64 ? 5.905 -17.071 -18.335 1.00 96.38 64 LEU A O 1
ATOM 509 N N . ALA A 1 65 ? 6.713 -17.758 -16.334 1.00 95.44 65 ALA A N 1
ATOM 510 C CA . ALA A 1 65 ? 6.813 -19.172 -16.675 1.00 95.44 65 ALA A CA 1
ATOM 511 C C . ALA A 1 65 ? 5.461 -19.895 -16.586 1.00 95.44 65 ALA A C 1
ATOM 513 O O . ALA A 1 65 ? 5.188 -20.763 -17.409 1.00 95.44 65 ALA A O 1
ATOM 514 N N . THR A 1 66 ? 4.620 -19.543 -15.607 1.00 95.75 66 THR A N 1
ATOM 515 C CA . THR A 1 66 ? 3.334 -20.223 -15.355 1.00 95.75 66 THR A CA 1
ATOM 516 C C . THR A 1 66 ? 2.114 -19.387 -15.725 1.00 95.75 66 THR A C 1
ATOM 518 O O . THR A 1 66 ? 1.015 -19.928 -15.785 1.00 95.75 66 THR A O 1
ATOM 521 N N . LYS A 1 67 ? 2.294 -18.082 -15.964 1.00 94.69 67 LYS A N 1
ATOM 522 C CA . LYS A 1 67 ? 1.225 -17.090 -16.174 1.00 94.69 67 LYS A CA 1
ATOM 523 C C . LYS A 1 67 ? 0.294 -16.897 -14.977 1.00 94.69 67 LYS A C 1
ATOM 525 O O . LYS A 1 67 ? -0.771 -16.310 -15.119 1.00 94.69 67 LYS A O 1
ATOM 530 N N . GLN A 1 68 ? 0.717 -17.342 -13.797 1.00 96.19 68 GLN A N 1
ATOM 531 C CA . GLN A 1 68 ? -0.011 -17.161 -12.542 1.00 96.19 68 GLN A CA 1
ATOM 532 C C . GLN A 1 68 ? 0.472 -15.925 -11.787 1.00 96.19 68 GLN A C 1
ATOM 534 O O . GLN A 1 68 ? 1.603 -15.459 -11.977 1.00 96.19 68 GLN A O 1
ATOM 539 N N . LEU A 1 69 ? -0.370 -15.409 -10.891 1.00 98.12 69 LEU A N 1
ATOM 540 C CA . LEU A 1 69 ? 0.009 -14.289 -10.042 1.00 98.12 69 LEU A CA 1
ATOM 541 C C . LEU A 1 69 ? 0.751 -14.790 -8.801 1.00 98.12 69 LEU A C 1
ATOM 543 O O . LEU A 1 69 ? 0.277 -15.632 -8.047 1.00 98.12 69 LEU A O 1
ATOM 547 N N . ALA A 1 70 ? 1.924 -14.217 -8.572 1.00 98.12 70 ALA A N 1
ATOM 548 C CA . ALA A 1 70 ? 2.811 -14.495 -7.452 1.00 98.12 70 ALA A CA 1
ATOM 549 C C . ALA A 1 70 ? 2.660 -13.482 -6.298 1.00 98.12 70 ALA A C 1
ATOM 551 O O . ALA A 1 70 ? 3.282 -13.618 -5.241 1.00 98.12 70 ALA A O 1
ATOM 552 N N . GLY A 1 71 ? 1.858 -12.437 -6.500 1.00 98.06 71 GLY A N 1
ATOM 553 C CA . GLY A 1 71 ? 1.562 -11.425 -5.496 1.00 98.06 71 GLY A CA 1
ATOM 554 C C . GLY A 1 71 ? 0.842 -10.216 -6.080 1.00 98.06 71 GLY A C 1
ATOM 555 O O . GLY A 1 71 ? 0.682 -10.091 -7.292 1.00 98.06 71 GLY A O 1
ATOM 556 N N . ALA A 1 72 ? 0.431 -9.312 -5.203 1.00 98.38 72 ALA A N 1
ATOM 557 C CA . ALA A 1 72 ? -0.307 -8.107 -5.539 1.00 98.38 72 ALA A CA 1
ATOM 558 C C . ALA A 1 72 ? 0.080 -6.961 -4.602 1.00 98.38 72 ALA A C 1
ATOM 560 O O . ALA A 1 72 ? 0.630 -7.170 -3.517 1.00 98.38 72 ALA A O 1
ATOM 561 N N . SER A 1 73 ? -0.166 -5.730 -5.037 1.00 98.19 73 SER A N 1
ATOM 562 C CA . SER A 1 73 ? 0.028 -4.546 -4.211 1.00 98.19 73 SER A CA 1
ATOM 563 C C . SER A 1 73 ? -0.766 -3.356 -4.735 1.00 98.19 73 SER A C 1
ATOM 565 O O . SER A 1 73 ? -1.114 -3.310 -5.909 1.00 98.19 73 SER A O 1
ATOM 567 N N . SER A 1 74 ? -1.056 -2.383 -3.874 1.00 98.06 74 SER A N 1
ATOM 568 C CA . SER A 1 74 ? -1.881 -1.225 -4.231 1.00 98.06 74 SER A CA 1
ATOM 569 C C . SER A 1 74 ? -1.183 0.087 -3.879 1.00 98.06 74 SER A C 1
ATOM 571 O O . SER A 1 74 ? -0.387 0.148 -2.930 1.00 98.06 74 SER A O 1
ATOM 573 N N . LEU A 1 75 ? -1.488 1.131 -4.643 1.00 98.38 75 LEU A N 1
ATOM 574 C CA . LEU A 1 75 ? -1.065 2.513 -4.424 1.00 98.38 75 LEU A CA 1
ATOM 575 C C . LEU A 1 75 ? -2.275 3.429 -4.612 1.00 98.38 75 LEU A C 1
ATOM 577 O O . LEU A 1 75 ? -3.064 3.232 -5.529 1.00 98.38 75 LEU A O 1
ATOM 581 N N . PHE A 1 76 ? -2.407 4.439 -3.768 1.00 98.44 76 PHE A N 1
ATOM 582 C CA . PHE A 1 76 ? -3.564 5.324 -3.737 1.00 98.44 76 PHE A CA 1
ATOM 583 C C . PHE A 1 76 ? -3.102 6.760 -3.941 1.00 98.44 76 PHE A C 1
ATOM 585 O O . PHE A 1 76 ? -2.201 7.219 -3.234 1.00 98.44 76 PHE A O 1
ATOM 592 N N . GLY A 1 77 ? -3.730 7.474 -4.877 1.00 97.88 77 GLY A N 1
ATOM 593 C CA . GLY A 1 77 ? -3.551 8.922 -5.003 1.00 97.88 77 GLY A CA 1
ATOM 594 C C . GLY A 1 77 ? -4.158 9.681 -3.817 1.00 97.88 77 GLY A C 1
ATOM 595 O O . GLY A 1 77 ? -3.726 10.789 -3.502 1.00 97.88 77 GLY A O 1
ATOM 596 N N . SER A 1 78 ? -5.123 9.070 -3.121 1.00 97.25 78 SER A N 1
ATOM 597 C CA . SER A 1 78 ? -5.684 9.549 -1.857 1.00 97.25 78 SER A CA 1
ATOM 598 C C . SER A 1 78 ? -6.107 8.369 -0.977 1.00 97.25 78 SER A C 1
ATOM 600 O O . SER A 1 78 ? -7.129 7.736 -1.217 1.00 97.25 78 SER A O 1
ATOM 602 N N . TYR A 1 79 ? -5.305 8.059 0.039 1.00 96.62 79 TYR A N 1
ATOM 603 C CA . TYR A 1 79 ? -5.589 7.036 1.048 1.00 96.62 79 TYR A CA 1
ATOM 604 C C . TYR A 1 79 ? -6.482 7.572 2.169 1.00 96.62 79 TYR A C 1
ATOM 606 O O . TYR A 1 79 ? -7.465 6.943 2.549 1.00 96.62 79 TYR A O 1
ATOM 614 N N . THR A 1 80 ? -6.156 8.771 2.643 1.00 96.56 80 THR A N 1
ATOM 615 C CA . THR A 1 80 ? -6.934 9.552 3.609 1.00 96.56 80 THR A CA 1
ATOM 616 C C . THR A 1 80 ? -7.352 10.853 2.944 1.00 96.56 80 THR A C 1
ATOM 618 O O . THR A 1 80 ? -6.611 11.359 2.102 1.00 96.56 80 THR A O 1
ATOM 621 N N . SER A 1 81 ? -8.534 11.369 3.272 1.00 96.62 81 SER A N 1
ATOM 622 C CA . SER A 1 81 ? -9.035 12.676 2.831 1.00 96.62 81 SER A CA 1
ATOM 623 C C . SER A 1 81 ? -10.245 13.100 3.671 1.00 96.62 81 SER A C 1
ATOM 625 O O . SER A 1 81 ? -10.687 12.365 4.551 1.00 96.62 81 SER A O 1
ATOM 627 N N . ALA A 1 82 ? -10.835 14.258 3.373 1.00 95.31 82 ALA A N 1
ATOM 628 C CA . ALA A 1 82 ? -12.106 14.663 3.972 1.00 95.31 82 ALA A CA 1
ATOM 629 C C . ALA A 1 82 ? -13.265 13.706 3.619 1.00 95.31 82 ALA A C 1
ATOM 631 O O . ALA A 1 82 ? -14.140 13.482 4.449 1.00 95.31 82 ALA A O 1
ATOM 632 N N . GLU A 1 83 ? -13.257 13.114 2.418 1.00 92.81 83 GLU A N 1
ATOM 633 C CA . GLU A 1 83 ? -14.255 12.118 1.986 1.00 92.81 83 GLU A CA 1
ATOM 634 C C . GLU A 1 83 ? -13.991 10.727 2.586 1.00 92.81 83 GLU A C 1
ATOM 636 O O . GLU A 1 83 ? -14.907 9.917 2.716 1.00 92.81 83 GLU A O 1
ATOM 641 N N . ARG A 1 84 ? -12.737 10.448 2.963 1.00 92.88 84 ARG A N 1
ATOM 642 C CA . ARG A 1 84 ? -12.301 9.194 3.585 1.00 92.88 84 ARG A CA 1
ATOM 643 C C . ARG A 1 84 ? -11.444 9.493 4.823 1.00 92.88 84 ARG A C 1
ATOM 645 O O . ARG A 1 84 ? -10.220 9.334 4.766 1.00 92.88 84 ARG A O 1
ATOM 652 N N . PRO A 1 85 ? -12.061 9.960 5.923 1.00 95.06 85 PRO A N 1
ATOM 653 C CA . PRO A 1 85 ? -11.334 10.303 7.136 1.00 95.06 85 PRO A CA 1
ATOM 654 C C . PRO A 1 85 ? -10.664 9.069 7.745 1.00 95.06 85 PRO A C 1
ATOM 656 O O . PRO A 1 85 ? -11.266 7.996 7.847 1.00 95.06 85 PRO A O 1
ATOM 659 N N . GLN A 1 86 ? -9.419 9.233 8.187 1.00 95.56 86 GLN A N 1
ATOM 660 C CA . GLN A 1 86 ? -8.691 8.205 8.917 1.00 95.56 86 GLN A CA 1
ATOM 661 C C . GLN A 1 86 ? -8.974 8.362 10.405 1.00 95.56 86 GLN A C 1
ATOM 663 O O . GLN A 1 86 ? -8.551 9.333 11.030 1.00 95.56 86 GLN A O 1
ATOM 668 N N . HIS A 1 87 ? -9.644 7.375 10.986 1.00 96.75 87 HIS A N 1
ATOM 669 C CA . HIS A 1 87 ? -9.770 7.268 12.433 1.00 96.75 87 HIS A CA 1
ATOM 670 C C . HIS A 1 87 ? -8.526 6.581 12.988 1.00 96.75 87 HIS A C 1
ATOM 672 O O . HIS A 1 87 ? -8.054 5.595 12.423 1.00 96.75 87 HIS A O 1
ATOM 678 N N . TYR A 1 88 ? -7.996 7.093 14.091 1.00 97.44 88 TYR A N 1
ATOM 679 C CA . TYR A 1 88 ? -6.807 6.533 14.720 1.00 97.44 88 TYR A CA 1
ATOM 680 C C . TYR A 1 88 ? -6.879 6.649 16.241 1.00 97.44 88 TYR A C 1
ATOM 682 O O . TYR A 1 88 ? -7.657 7.433 16.794 1.00 97.44 88 TYR A O 1
ATOM 690 N N . LEU A 1 89 ? -6.028 5.877 16.907 1.00 98.06 89 LEU A N 1
ATOM 691 C CA . LEU A 1 89 ? -5.687 6.055 18.310 1.00 98.06 89 LEU A CA 1
ATOM 692 C C . LEU A 1 89 ? -4.211 6.441 18.410 1.00 98.06 89 LEU A C 1
ATOM 694 O O . LEU A 1 89 ? -3.353 5.683 17.954 1.00 98.06 89 LEU A O 1
ATOM 698 N N . ASP A 1 90 ? -3.911 7.598 18.999 1.00 98.19 90 ASP A N 1
ATOM 699 C CA . ASP A 1 90 ? -2.553 7.897 19.456 1.00 98.19 90 ASP A CA 1
ATOM 700 C C . ASP A 1 90 ? -2.239 6.985 20.651 1.00 98.19 90 ASP A C 1
ATOM 702 O O . ASP A 1 90 ? -3.053 6.846 21.570 1.00 98.19 90 ASP A O 1
ATOM 706 N N . VAL A 1 91 ? -1.065 6.359 20.624 1.00 97.12 91 VAL A N 1
ATOM 707 C CA . VAL A 1 91 ? -0.566 5.458 21.665 1.00 97.12 91 VAL A CA 1
ATOM 708 C C . VAL A 1 91 ? 0.331 6.247 22.609 1.00 97.12 91 VAL A C 1
ATOM 710 O O . VAL A 1 91 ? 1.376 6.753 22.204 1.00 97.12 91 VAL A O 1
ATOM 713 N N . ILE A 1 92 ? -0.080 6.351 23.870 1.00 96.75 92 ILE A N 1
ATOM 714 C CA . ILE A 1 92 ? 0.619 7.103 24.914 1.00 96.75 92 ILE A CA 1
ATOM 715 C C . ILE A 1 92 ? 1.076 6.112 25.982 1.00 96.75 92 ILE A C 1
ATOM 717 O O . ILE A 1 92 ? 0.253 5.523 26.685 1.00 96.75 92 ILE A O 1
ATOM 721 N N . ASP A 1 93 ? 2.386 5.920 26.101 1.00 93.56 93 ASP A N 1
ATOM 722 C CA . ASP A 1 93 ? 2.974 5.081 27.143 1.00 93.56 93 ASP A CA 1
ATOM 723 C C . ASP A 1 93 ? 3.172 5.900 28.428 1.00 93.56 93 ASP A C 1
ATOM 725 O O . ASP A 1 93 ? 3.833 6.937 28.410 1.00 93.56 93 ASP A O 1
ATOM 729 N N . ASN A 1 94 ? 2.617 5.420 29.546 1.00 89.00 94 ASN A N 1
ATOM 730 C CA . ASN A 1 94 ? 2.697 6.068 30.858 1.00 89.00 94 ASN A CA 1
ATOM 731 C C . ASN A 1 94 ? 3.217 5.058 31.883 1.00 89.00 94 ASN A C 1
ATOM 733 O O . ASN A 1 94 ? 2.445 4.207 32.299 1.00 89.00 94 ASN A O 1
ATOM 737 N N . ASP A 1 95 ? 4.498 5.105 32.262 1.00 83.25 95 ASP A N 1
ATOM 738 C CA . ASP A 1 95 ? 5.134 4.321 33.345 1.00 83.25 95 ASP A CA 1
ATOM 739 C C . ASP A 1 95 ? 4.383 3.053 33.810 1.00 83.25 95 ASP A C 1
ATOM 741 O O . ASP A 1 95 ? 3.918 2.928 34.943 1.00 83.25 95 ASP A O 1
ATOM 745 N N . GLY A 1 96 ? 4.272 2.071 32.910 1.00 83.56 96 GLY A N 1
ATOM 746 C CA . GLY A 1 96 ? 3.663 0.776 33.210 1.00 83.56 96 GLY A CA 1
ATOM 747 C C . GLY A 1 96 ? 2.190 0.617 32.825 1.00 83.56 96 GLY A C 1
ATOM 748 O O . GLY A 1 96 ? 1.685 -0.496 32.976 1.00 83.56 96 GLY A O 1
ATOM 749 N N . THR A 1 97 ? 1.534 1.625 32.252 1.00 90.50 97 THR A N 1
ATOM 750 C CA . THR A 1 97 ? 0.219 1.589 31.583 1.00 90.50 97 THR A CA 1
ATOM 751 C C . THR A 1 97 ? 0.317 2.143 30.154 1.00 90.50 97 THR A C 1
ATOM 753 O O . THR A 1 97 ? 1.376 2.590 29.711 1.00 90.50 97 THR A O 1
ATOM 756 N N . GLN A 1 98 ? -0.769 2.021 29.386 1.00 95.06 98 GLN A N 1
ATOM 757 C CA . GLN A 1 98 ? -0.851 2.553 28.027 1.00 95.06 98 GLN A CA 1
ATOM 758 C C . GLN A 1 98 ? -2.233 3.157 27.802 1.00 95.06 98 GLN A C 1
ATOM 760 O O . GLN A 1 98 ? -3.244 2.489 28.033 1.00 95.06 98 GLN A O 1
ATOM 765 N N . THR A 1 99 ? -2.257 4.398 27.334 1.00 96.56 99 THR A N 1
ATOM 766 C CA . THR A 1 99 ? -3.466 5.171 27.067 1.00 96.56 99 THR A CA 1
ATOM 767 C C . THR A 1 99 ? -3.629 5.378 25.568 1.00 96.56 99 THR A C 1
ATOM 769 O O . THR A 1 99 ? -2.671 5.684 24.862 1.00 96.56 99 THR A O 1
ATOM 772 N N . TYR A 1 100 ? -4.855 5.214 25.085 1.00 97.25 100 TYR A N 1
ATOM 773 C CA . TYR A 1 100 ? -5.238 5.423 23.698 1.00 97.25 100 TYR A CA 1
ATOM 774 C C . TYR A 1 100 ? -6.105 6.668 23.586 1.00 97.25 100 TYR A C 1
ATOM 776 O O . TYR A 1 100 ? -7.139 6.757 24.251 1.00 97.25 100 TYR A O 1
ATOM 784 N N . ARG A 1 101 ? -5.706 7.615 22.735 1.00 97.94 101 ARG A N 1
ATOM 785 C CA . ARG A 1 101 ? -6.467 8.845 22.482 1.00 97.94 101 ARG A CA 1
ATOM 786 C C . ARG A 1 101 ? -7.015 8.856 21.063 1.00 97.94 101 ARG A C 1
ATOM 788 O O . ARG A 1 101 ? -6.251 8.769 20.106 1.00 97.94 101 ARG A O 1
ATOM 795 N N . ARG A 1 102 ? -8.335 8.966 20.926 1.00 97.75 102 ARG A N 1
ATOM 796 C CA . ARG A 1 102 ? -9.034 8.958 19.639 1.00 97.75 102 ARG A CA 1
ATOM 797 C C . ARG A 1 102 ? -8.794 10.255 18.876 1.00 97.75 102 ARG A C 1
ATOM 799 O O . ARG A 1 102 ? -8.955 11.344 19.423 1.00 97.75 102 ARG A O 1
ATOM 806 N N . GLY A 1 103 ? -8.500 10.124 17.589 1.00 97.50 103 GLY A N 1
ATOM 807 C CA . GLY A 1 103 ? -8.408 11.236 16.654 1.00 97.50 103 GLY A CA 1
ATOM 808 C C . GLY A 1 103 ? -8.953 10.881 15.275 1.00 97.50 103 GLY A C 1
ATOM 809 O O . GLY A 1 103 ? -9.228 9.717 14.966 1.00 97.50 103 GLY A O 1
ATOM 810 N N . VAL A 1 104 ? -9.132 11.917 14.459 1.00 97.19 104 VAL A N 1
ATOM 811 C CA . VAL A 1 104 ? -9.562 11.805 13.066 1.00 97.19 104 VAL A CA 1
ATOM 812 C C . VAL A 1 104 ? -8.678 12.710 12.219 1.00 97.19 104 VAL A C 1
ATOM 814 O O . VAL A 1 104 ? -8.565 13.901 12.502 1.00 97.19 104 VAL A O 1
ATOM 817 N N . ASP A 1 105 ? -8.051 12.147 11.191 1.00 97.12 105 ASP A N 1
ATOM 818 C CA . ASP A 1 105 ? -7.283 12.895 10.198 1.00 97.12 105 ASP A CA 1
ATOM 819 C C . ASP A 1 105 ? -8.081 12.967 8.892 1.00 97.12 105 ASP A C 1
ATOM 821 O O . ASP A 1 105 ? -8.510 11.950 8.347 1.00 97.12 105 ASP A O 1
ATOM 825 N N . THR A 1 106 ? -8.304 14.185 8.406 1.00 97.31 106 THR A N 1
ATOM 826 C CA . THR A 1 106 ? -8.993 14.473 7.136 1.00 97.31 106 THR A CA 1
ATOM 827 C C . THR A 1 106 ? -8.031 15.002 6.075 1.00 97.31 106 THR A C 1
ATOM 829 O O . THR A 1 106 ? -8.439 15.315 4.954 1.00 97.31 106 THR A O 1
ATOM 832 N N . THR A 1 107 ? -6.742 15.101 6.407 1.00 97.88 107 THR A N 1
ATOM 833 C CA . THR A 1 107 ? -5.714 15.577 5.487 1.00 97.88 107 THR A CA 1
ATOM 834 C C . THR A 1 107 ? -5.568 14.594 4.340 1.00 97.88 107 THR A C 1
ATOM 836 O O . THR A 1 107 ? -5.524 13.378 4.539 1.00 97.88 107 THR A O 1
ATOM 839 N N . ARG A 1 108 ? -5.461 15.121 3.118 1.00 97.75 108 ARG A N 1
ATOM 840 C CA . ARG A 1 108 ? -5.202 14.276 1.963 1.00 97.75 108 ARG A CA 1
ATOM 841 C C . ARG A 1 108 ? -3.770 13.748 1.995 1.00 97.75 108 ARG A C 1
ATOM 843 O O . ARG A 1 108 ? -2.829 14.534 1.903 1.00 97.75 108 ARG A O 1
ATOM 850 N N . TYR A 1 109 ? -3.621 12.428 2.027 1.00 98.44 109 TYR A N 1
ATOM 851 C CA . TYR A 1 109 ? -2.337 11.750 1.844 1.00 98.44 109 TYR A CA 1
ATOM 852 C C . TYR A 1 109 ? -2.458 10.642 0.807 1.00 98.44 109 TYR A C 1
ATOM 854 O O . TYR A 1 109 ? -3.420 9.878 0.827 1.00 98.44 109 TYR A O 1
ATOM 862 N N . SER A 1 110 ? -1.459 10.503 -0.060 1.00 98.62 110 SER A N 1
ATOM 863 C CA . SER A 1 110 ? -1.232 9.286 -0.836 1.00 98.62 110 SER A CA 1
ATOM 864 C C . SER A 1 110 ? -0.937 8.124 0.102 1.00 98.62 110 SER A C 1
ATOM 866 O O . SER A 1 110 ? -0.426 8.318 1.205 1.00 98.62 110 SER A O 1
ATOM 868 N N . GLY A 1 111 ? -1.169 6.893 -0.340 1.00 97.81 111 GLY A N 1
ATOM 869 C CA . GLY A 1 111 ? -0.823 5.755 0.502 1.00 97.81 111 GLY A CA 1
ATOM 870 C C . GLY A 1 111 ? -0.556 4.465 -0.234 1.00 97.81 111 GLY A C 1
ATOM 871 O O . GLY A 1 111 ? -0.816 4.330 -1.428 1.00 97.81 111 GLY A O 1
ATOM 872 N N . LEU A 1 112 ? 0.020 3.518 0.496 1.00 97.94 112 LEU A N 1
ATOM 873 C CA . LEU A 1 112 ? 0.346 2.181 0.023 1.00 97.94 112 LEU A CA 1
ATOM 874 C C . LEU A 1 112 ? -0.513 1.172 0.785 1.00 97.94 112 LEU A C 1
ATOM 876 O O . LEU A 1 112 ? -0.686 1.272 1.995 1.00 97.94 112 LEU A O 1
ATOM 880 N N . GLY A 1 113 ? -0.992 0.147 0.086 1.00 96.12 113 GLY A N 1
ATOM 881 C CA . GLY A 1 113 ? -1.774 -0.923 0.702 1.00 96.12 113 GLY A CA 1
ATOM 882 C C . GLY A 1 113 ? -1.695 -2.224 -0.083 1.00 96.12 113 GLY A C 1
ATOM 883 O O . GLY A 1 113 ? -0.920 -2.337 -1.032 1.00 96.12 113 GLY A O 1
ATOM 884 N N . GLY A 1 114 ? -2.456 -3.227 0.354 1.00 95.12 114 GLY A N 1
ATOM 885 C CA . GLY A 1 114 ? -2.674 -4.465 -0.402 1.00 95.12 114 GLY A CA 1
ATOM 886 C C . GLY A 1 114 ? -1.418 -5.284 -0.713 1.00 95.12 114 GLY A C 1
ATOM 887 O O . GLY A 1 114 ? -1.461 -6.102 -1.623 1.00 95.12 114 GLY A O 1
ATOM 888 N N . LEU A 1 115 ? -0.289 -5.054 -0.026 1.00 96.31 115 LEU A N 1
ATOM 889 C CA . LEU A 1 115 ? 0.951 -5.785 -0.293 1.00 96.31 115 LEU A CA 1
ATOM 890 C C . LEU A 1 115 ? 0.803 -7.235 0.164 1.00 96.31 115 LEU A C 1
ATOM 892 O O . LEU A 1 115 ? 0.830 -7.521 1.361 1.00 96.31 115 LEU A O 1
ATOM 896 N N . LEU A 1 116 ? 0.717 -8.133 -0.807 1.00 95.88 116 LEU A N 1
ATOM 897 C CA . LEU A 1 116 ? 0.560 -9.558 -0.598 1.00 95.88 116 LEU A CA 1
ATOM 898 C C . LEU A 1 116 ? 1.494 -10.324 -1.531 1.00 95.88 116 LEU A C 1
ATOM 900 O O . LEU A 1 116 ? 1.575 -10.048 -2.724 1.00 95.88 116 LEU A O 1
ATOM 904 N N . VAL A 1 117 ? 2.200 -11.303 -0.980 1.00 96.94 117 VAL A N 1
ATOM 905 C CA . VAL A 1 117 ? 2.970 -12.287 -1.748 1.00 96.94 117 VAL A CA 1
ATOM 906 C C . VAL A 1 117 ? 2.296 -13.628 -1.537 1.00 96.94 117 VAL A C 1
ATOM 908 O O . VAL A 1 117 ? 1.960 -13.941 -0.388 1.00 96.94 117 VAL A O 1
ATOM 911 N N . ASP A 1 118 ? 2.121 -14.387 -2.618 1.00 96.62 118 ASP A N 1
ATOM 912 C CA . ASP A 1 118 ? 1.596 -15.748 -2.542 1.00 96.62 118 ASP A CA 1
ATOM 913 C C . ASP A 1 118 ? 2.452 -16.572 -1.572 1.00 96.62 118 ASP A C 1
ATOM 915 O O . ASP A 1 118 ? 3.686 -16.505 -1.621 1.00 96.62 118 ASP A O 1
ATOM 919 N N . ASP A 1 119 ? 1.813 -17.335 -0.690 1.00 93.69 119 ASP A N 1
ATOM 920 C CA . ASP A 1 119 ? 2.470 -18.200 0.287 1.00 93.69 119 ASP A CA 1
ATOM 921 C C . ASP A 1 119 ? 3.585 -19.060 -0.320 1.00 93.69 119 ASP A C 1
ATOM 923 O O . ASP A 1 119 ? 4.652 -19.180 0.288 1.00 93.69 119 ASP A O 1
ATOM 927 N N . ILE A 1 120 ? 3.409 -19.565 -1.548 1.00 94.62 120 ILE A N 1
ATOM 928 C CA . ILE A 1 120 ? 4.426 -20.390 -2.227 1.00 94.62 120 ILE A CA 1
ATOM 929 C C . ILE A 1 120 ? 5.730 -19.630 -2.526 1.00 94.62 120 ILE A C 1
ATOM 931 O O . ILE A 1 120 ? 6.792 -20.239 -2.663 1.00 94.62 120 ILE A O 1
ATOM 935 N N . PHE A 1 121 ? 5.670 -18.299 -2.623 1.00 95.56 121 PHE A N 1
ATOM 936 C CA . PHE A 1 121 ? 6.821 -17.439 -2.901 1.00 95.56 121 PHE A CA 1
ATOM 937 C C . PHE A 1 121 ? 7.313 -16.666 -1.673 1.00 95.56 121 PHE A C 1
ATOM 939 O O . PHE A 1 121 ? 8.353 -15.991 -1.748 1.00 95.56 121 PHE A O 1
ATOM 946 N N . ARG A 1 122 ? 6.632 -16.777 -0.525 1.00 89.88 122 ARG A N 1
ATOM 947 C CA . ARG A 1 122 ? 7.089 -16.169 0.731 1.00 89.88 122 ARG A CA 1
ATOM 948 C C . ARG A 1 122 ? 8.409 -16.791 1.177 1.00 89.88 122 ARG A C 1
ATOM 950 O O . ARG A 1 122 ? 8.648 -17.983 1.040 1.00 89.88 122 ARG A O 1
ATOM 957 N N . ASN A 1 123 ? 9.298 -15.950 1.706 1.00 86.69 123 ASN A N 1
ATOM 958 C CA . ASN A 1 123 ? 10.636 -16.337 2.178 1.00 86.69 123 ASN A CA 1
ATOM 959 C C . ASN A 1 123 ? 11.547 -17.008 1.129 1.00 86.69 123 ASN A C 1
ATOM 961 O O . ASN A 1 123 ? 12.590 -17.556 1.480 1.00 86.69 123 ASN A O 1
ATOM 965 N N . THR A 1 124 ? 11.221 -16.906 -0.161 1.00 92.56 124 THR A N 1
ATOM 966 C CA . THR A 1 124 ? 12.092 -17.377 -1.244 1.00 92.56 124 THR A CA 1
ATOM 967 C C . THR A 1 124 ? 13.193 -16.365 -1.584 1.00 92.56 124 THR A C 1
ATOM 969 O O . THR A 1 124 ? 13.180 -15.197 -1.168 1.00 92.56 124 THR A O 1
ATOM 972 N N . HIS A 1 125 ? 14.163 -16.799 -2.393 1.00 91.44 125 HIS A N 1
ATOM 973 C CA . HIS A 1 125 ? 15.236 -15.940 -2.898 1.00 91.44 125 HIS A CA 1
ATOM 974 C C . HIS A 1 125 ? 14.744 -14.859 -3.880 1.00 91.44 125 HIS A C 1
ATOM 976 O O . HIS A 1 125 ? 15.471 -13.897 -4.112 1.00 91.44 125 HIS A O 1
ATOM 982 N N . TYR A 1 126 ? 13.517 -14.964 -4.410 1.00 92.94 126 TYR A N 1
ATOM 983 C CA . TYR A 1 126 ? 12.965 -14.018 -5.389 1.00 92.94 126 TYR A CA 1
ATOM 984 C C . TYR A 1 126 ? 12.624 -12.640 -4.813 1.00 92.94 126 TYR A C 1
ATOM 986 O O . TYR A 1 126 ? 12.522 -11.677 -5.564 1.00 92.94 126 TYR A O 1
ATOM 994 N N . LYS A 1 127 ? 12.458 -12.522 -3.487 1.00 93.19 127 LYS A N 1
ATOM 995 C CA . LYS A 1 127 ? 12.179 -11.246 -2.794 1.00 93.19 127 LYS A CA 1
ATOM 996 C C . LYS A 1 127 ? 10.989 -10.461 -3.384 1.00 93.19 127 LYS A C 1
ATOM 998 O O . LYS A 1 127 ? 11.014 -9.232 -3.396 1.00 93.19 127 LYS A O 1
ATOM 1003 N N . LEU A 1 128 ? 9.918 -11.147 -3.796 1.00 96.06 128 LEU A N 1
ATOM 1004 C CA . LEU A 1 128 ? 8.769 -10.527 -4.478 1.00 96.06 128 LEU A CA 1
ATOM 1005 C C . LEU A 1 128 ? 8.091 -9.409 -3.675 1.00 96.06 128 LEU A C 1
ATOM 1007 O O . LEU A 1 128 ? 7.688 -8.404 -4.251 1.00 96.06 128 LEU A O 1
ATOM 1011 N N . GLY A 1 129 ? 8.042 -9.522 -2.344 1.00 95.38 129 GLY A N 1
ATOM 1012 C CA . GLY A 1 129 ? 7.527 -8.446 -1.488 1.00 95.38 129 GLY A CA 1
ATOM 1013 C C . GLY A 1 129 ? 8.354 -7.161 -1.595 1.00 95.38 129 GLY A C 1
ATOM 1014 O O . GLY A 1 129 ? 7.797 -6.067 -1.604 1.00 95.38 129 GLY A O 1
ATOM 1015 N N . SER A 1 130 ? 9.676 -7.289 -1.763 1.00 94.69 130 SER A N 1
ATOM 1016 C CA . SER A 1 130 ? 10.564 -6.153 -2.024 1.00 94.69 130 SER A CA 1
ATOM 1017 C C . SER A 1 130 ? 10.273 -5.541 -3.393 1.00 94.69 130 SER A C 1
ATOM 1019 O O . SER A 1 130 ? 10.106 -4.328 -3.473 1.00 94.69 130 SER A O 1
ATOM 1021 N N . GLN A 1 131 ? 10.129 -6.358 -4.442 1.00 95.88 131 GLN A N 1
ATOM 1022 C CA . GLN A 1 131 ? 9.806 -5.874 -5.789 1.00 95.88 131 GLN A CA 1
ATOM 1023 C C . GLN A 1 131 ? 8.464 -5.132 -5.811 1.00 95.88 131 GLN A C 1
ATOM 1025 O O . GLN A 1 131 ? 8.417 -3.975 -6.216 1.00 95.88 131 GLN A O 1
ATOM 1030 N N . LEU A 1 132 ? 7.397 -5.738 -5.287 1.00 96.88 132 LEU A N 1
ATOM 1031 C CA . LEU A 1 132 ? 6.073 -5.113 -5.185 1.00 96.88 132 LEU A CA 1
ATOM 1032 C C . LEU A 1 132 ? 6.076 -3.841 -4.323 1.00 96.88 132 LEU A C 1
ATOM 1034 O O . LEU A 1 132 ? 5.327 -2.908 -4.606 1.00 96.88 132 LEU A O 1
ATOM 1038 N N . GLY A 1 133 ? 6.890 -3.785 -3.266 1.00 95.50 133 GLY A N 1
ATOM 1039 C CA . GLY A 1 133 ? 7.072 -2.588 -2.443 1.00 95.50 133 GLY A CA 1
ATOM 1040 C C . GLY A 1 133 ? 7.661 -1.414 -3.210 1.00 95.50 133 GLY A C 1
ATOM 1041 O O . GLY A 1 133 ? 7.049 -0.352 -3.262 1.00 95.50 133 GLY A O 1
ATOM 1042 N N . HIS A 1 134 ? 8.818 -1.626 -3.832 1.00 95.06 134 HIS A N 1
ATOM 1043 C CA . HIS A 1 134 ? 9.558 -0.568 -4.514 1.00 95.06 134 HIS A CA 1
ATOM 1044 C C . HIS A 1 134 ? 8.898 -0.122 -5.820 1.00 95.06 134 HIS A C 1
ATOM 1046 O O . HIS A 1 134 ? 8.832 1.071 -6.102 1.00 95.06 134 HIS A O 1
ATOM 1052 N N . VAL A 1 135 ? 8.396 -1.066 -6.620 1.00 92.88 135 VAL A N 1
ATOM 1053 C CA . VAL A 1 135 ? 7.891 -0.780 -7.970 1.00 92.88 135 VAL A CA 1
ATOM 1054 C C . VAL A 1 135 ? 6.674 0.157 -7.946 1.00 92.88 135 VAL A C 1
ATOM 1056 O O . VAL A 1 135 ? 6.547 1.014 -8.816 1.00 92.88 135 VAL A O 1
ATOM 1059 N N . ARG A 1 136 ? 5.826 0.083 -6.913 1.00 95.38 136 ARG A N 1
ATOM 1060 C CA . ARG A 1 136 ? 4.726 1.046 -6.723 1.00 95.38 136 ARG A CA 1
ATOM 1061 C C . ARG A 1 136 ? 5.225 2.478 -6.559 1.00 95.38 136 ARG A C 1
ATOM 1063 O O . ARG A 1 136 ? 4.641 3.401 -7.115 1.00 95.38 136 ARG A O 1
ATOM 1070 N N . LEU A 1 137 ? 6.320 2.664 -5.823 1.00 96.38 137 LEU A N 1
ATOM 1071 C CA . LEU A 1 137 ? 6.930 3.979 -5.670 1.00 96.38 137 LEU A CA 1
ATOM 1072 C C . LEU A 1 137 ? 7.576 4.447 -6.977 1.00 96.38 137 LEU A C 1
ATOM 1074 O O . LEU A 1 137 ? 7.479 5.626 -7.281 1.00 96.38 137 LEU A O 1
ATOM 1078 N N . LEU A 1 138 ? 8.123 3.560 -7.818 1.00 95.81 138 LEU A N 1
ATOM 1079 C CA . LEU A 1 138 ? 8.580 3.972 -9.156 1.00 95.81 138 LEU A CA 1
ATOM 1080 C C . LEU A 1 138 ? 7.451 4.602 -9.973 1.00 95.81 138 LEU A C 1
ATOM 1082 O O . LEU A 1 138 ? 7.670 5.624 -10.612 1.00 95.81 138 LEU A O 1
ATOM 1086 N N . TYR A 1 139 ? 6.238 4.041 -9.919 1.00 96.69 139 TYR A N 1
ATOM 1087 C CA . TYR A 1 139 ? 5.094 4.645 -10.601 1.00 96.69 139 TYR A CA 1
ATOM 1088 C C . TYR A 1 139 ? 4.791 6.057 -10.077 1.00 96.69 139 TYR A C 1
ATOM 1090 O O . TYR A 1 139 ? 4.583 6.977 -10.865 1.00 96.69 139 TYR A O 1
ATOM 1098 N N . ALA A 1 140 ? 4.855 6.262 -8.758 1.00 97.00 140 ALA A N 1
ATOM 1099 C CA . ALA A 1 140 ? 4.732 7.595 -8.170 1.00 97.00 140 ALA A CA 1
ATOM 1100 C C . ALA A 1 140 ? 5.886 8.545 -8.535 1.00 97.00 140 ALA A C 1
ATOM 1102 O O . ALA A 1 140 ? 5.695 9.762 -8.508 1.00 97.00 140 ALA A O 1
ATOM 1103 N N . GLY A 1 141 ? 7.061 8.022 -8.891 1.00 95.56 141 GLY A N 1
ATOM 1104 C CA . GLY A 1 141 ? 8.185 8.789 -9.436 1.00 95.56 141 GLY A CA 1
ATOM 1105 C C . GLY A 1 141 ? 7.983 9.163 -10.904 1.00 95.56 141 GLY A C 1
ATOM 1106 O O . GLY A 1 141 ? 8.328 10.267 -11.306 1.00 95.56 141 GLY A O 1
ATOM 1107 N N . ILE A 1 142 ? 7.357 8.274 -11.679 1.00 95.38 142 ILE A N 1
ATOM 1108 C CA . ILE A 1 142 ? 7.008 8.490 -13.090 1.00 95.38 142 ILE A CA 1
ATOM 1109 C C . ILE A 1 142 ? 5.865 9.505 -13.244 1.00 95.38 142 ILE A C 1
ATOM 1111 O O . ILE A 1 142 ? 5.893 10.311 -14.173 1.00 95.38 142 ILE A O 1
ATOM 1115 N N . LYS A 1 143 ? 4.869 9.465 -12.352 1.00 95.50 143 LYS A N 1
ATOM 1116 C CA . LYS A 1 143 ? 3.679 10.335 -12.358 1.00 95.50 143 LYS A CA 1
ATOM 1117 C C . LYS A 1 143 ? 3.568 11.158 -11.064 1.00 95.50 143 LYS A C 1
ATOM 1119 O O . LYS A 1 143 ? 2.626 10.948 -10.294 1.00 95.50 143 LYS A O 1
ATOM 1124 N N . PRO A 1 144 ? 4.537 12.044 -10.757 1.00 95.50 144 PRO A N 1
ATOM 1125 C CA . PRO A 1 144 ? 4.576 12.787 -9.495 1.00 95.50 144 PRO A CA 1
ATOM 1126 C C . PRO A 1 144 ? 3.298 13.588 -9.221 1.00 95.50 144 PRO A C 1
ATOM 1128 O O . PRO A 1 144 ? 2.836 13.614 -8.086 1.00 95.50 144 PRO A O 1
ATOM 1131 N N . GLU A 1 145 ? 2.684 14.160 -10.257 1.00 96.06 145 GLU A N 1
ATOM 1132 C CA . GLU A 1 145 ? 1.472 14.985 -10.200 1.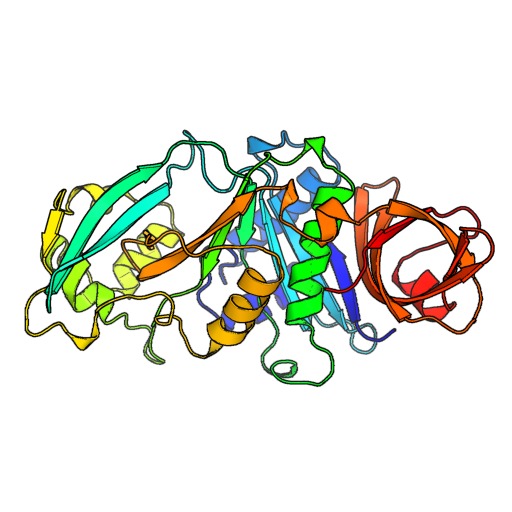00 96.06 145 GLU A CA 1
ATOM 1133 C C . GLU A 1 145 ? 0.224 14.241 -9.697 1.00 96.06 145 GLU A C 1
ATOM 1135 O O . GLU A 1 145 ? -0.795 14.854 -9.382 1.00 96.06 145 GLU A O 1
ATOM 1140 N N . ARG A 1 146 ? 0.284 12.908 -9.626 1.00 96.94 146 ARG A N 1
ATOM 1141 C CA . ARG A 1 146 ? -0.825 12.047 -9.195 1.00 96.94 146 ARG A CA 1
ATOM 1142 C C . ARG A 1 146 ? -0.839 11.789 -7.689 1.00 96.94 146 ARG A C 1
ATOM 1144 O O . ARG A 1 146 ? -1.776 11.166 -7.194 1.00 96.94 146 ARG A O 1
ATOM 1151 N N . PHE A 1 147 ? 0.172 12.257 -6.958 1.00 98.19 147 PHE A N 1
ATOM 1152 C CA . PHE A 1 147 ? 0.394 11.922 -5.553 1.00 98.19 147 PHE A CA 1
ATOM 1153 C C . PHE A 1 147 ? 0.737 13.168 -4.728 1.00 98.19 147 PHE A C 1
ATOM 1155 O O . PHE A 1 147 ? 1.305 14.123 -5.240 1.00 98.19 147 PHE A O 1
ATOM 1162 N N . THR A 1 148 ? 0.403 13.155 -3.439 1.00 98.31 148 THR A N 1
ATOM 1163 C CA . THR A 1 148 ? 0.801 14.194 -2.477 1.00 98.31 148 THR A CA 1
ATOM 1164 C C . THR A 1 148 ? 2.269 14.085 -2.052 1.00 98.31 148 THR A C 1
ATOM 1166 O O . THR A 1 148 ? 2.914 13.055 -2.257 1.00 98.31 148 THR A O 1
ATOM 1169 N N . ASP A 1 149 ? 2.757 15.106 -1.343 1.00 97.62 149 ASP A N 1
ATOM 1170 C CA . ASP A 1 149 ? 4.110 15.150 -0.760 1.00 97.62 149 ASP A CA 1
ATOM 1171 C C . ASP A 1 149 ? 4.280 14.290 0.500 1.00 97.62 149 ASP A C 1
ATOM 1173 O O . ASP A 1 149 ? 5.363 14.193 1.068 1.00 97.62 149 ASP A O 1
ATOM 1177 N N . THR A 1 150 ? 3.213 13.645 0.960 1.00 98.31 150 THR A N 1
ATOM 1178 C CA . THR A 1 150 ? 3.228 12.701 2.080 1.00 98.31 150 THR A CA 1
ATOM 1179 C C . THR A 1 150 ? 2.630 11.374 1.644 1.00 98.31 150 THR A C 1
ATOM 1181 O O . THR A 1 150 ? 1.597 11.349 0.976 1.00 98.31 150 THR A O 1
ATOM 1184 N N . PHE A 1 151 ? 3.253 10.277 2.068 1.00 98.62 151 PHE A N 1
ATOM 1185 C CA . PHE A 1 151 ? 2.738 8.927 1.888 1.00 98.62 151 PHE A CA 1
ATOM 1186 C C . PHE A 1 151 ? 2.484 8.265 3.234 1.00 98.62 151 PHE A C 1
ATOM 1188 O O . PHE A 1 151 ? 3.247 8.447 4.184 1.00 98.62 151 PHE A O 1
ATOM 1195 N N . VAL A 1 152 ? 1.431 7.455 3.291 1.00 98.44 152 VAL A N 1
ATOM 1196 C CA . VAL A 1 152 ? 1.044 6.700 4.485 1.00 98.44 152 VAL A CA 1
ATOM 1197 C C . VAL A 1 152 ? 0.855 5.224 4.159 1.00 98.44 152 VAL A C 1
ATOM 1199 O O . VAL A 1 152 ? 0.594 4.851 3.013 1.00 98.44 152 VAL A O 1
ATOM 1202 N N . LEU A 1 153 ? 1.012 4.361 5.154 1.00 96.88 153 LEU A N 1
ATOM 1203 C CA . LEU A 1 153 ? 0.625 2.958 5.052 1.00 96.88 153 LEU A CA 1
ATOM 1204 C C . LEU A 1 153 ? 0.260 2.409 6.423 1.00 96.88 153 LEU A C 1
ATOM 1206 O O . LEU A 1 153 ? 0.731 2.901 7.449 1.00 96.88 153 LEU A O 1
ATOM 1210 N N . GLU A 1 154 ? -0.530 1.344 6.418 1.00 95.75 154 GLU A N 1
ATOM 1211 C CA . GLU A 1 154 ? -0.908 0.612 7.621 1.00 95.75 154 GLU A CA 1
ATOM 1212 C C . GLU A 1 154 ? -0.408 -0.827 7.534 1.00 95.75 154 GLU A C 1
ATOM 1214 O O . GLU A 1 154 ? -0.491 -1.483 6.489 1.00 95.75 154 GLU A O 1
ATOM 1219 N N . LEU A 1 155 ? 0.143 -1.321 8.640 1.00 94.31 155 LEU A N 1
ATOM 1220 C CA . LEU A 1 155 ? 0.615 -2.694 8.755 1.00 94.31 155 LEU A CA 1
ATOM 1221 C C . LEU A 1 155 ? -0.312 -3.478 9.666 1.00 94.31 155 LEU A C 1
ATOM 1223 O O . LEU A 1 155 ? -0.445 -3.139 10.839 1.00 94.31 155 LEU A O 1
ATOM 1227 N N . LEU A 1 156 ? -0.879 -4.560 9.125 1.00 89.25 156 LEU A N 1
ATOM 1228 C CA . LEU A 1 156 ? -1.838 -5.411 9.824 1.00 89.25 156 LEU A CA 1
ATOM 1229 C C . LEU A 1 156 ? -1.336 -5.790 11.225 1.00 89.25 156 LEU A C 1
ATOM 1231 O O . LEU A 1 156 ? -0.229 -6.340 11.371 1.00 89.25 156 LEU A O 1
ATOM 1235 N N . GLY A 1 157 ? -2.179 -5.504 12.219 1.00 85.81 157 GLY A N 1
ATOM 1236 C CA . GLY A 1 157 ? -1.948 -5.800 13.626 1.00 85.81 157 GLY A CA 1
ATOM 1237 C C . GLY A 1 157 ? -1.925 -7.300 13.934 1.00 85.81 157 GLY A C 1
ATOM 1238 O O . GLY A 1 157 ? -1.891 -8.166 13.054 1.00 85.81 157 GLY A O 1
ATOM 1239 N N . LYS A 1 158 ? -1.906 -7.640 15.224 1.00 88.94 158 LYS A N 1
ATOM 1240 C CA . LYS A 1 158 ? -1.852 -9.033 15.695 1.00 88.94 158 LYS A CA 1
ATOM 1241 C C . LYS A 1 158 ? -3.236 -9.687 15.653 1.00 88.94 158 LYS A C 1
ATOM 1243 O O . LYS A 1 158 ? -3.932 -9.747 16.665 1.00 88.94 158 LYS A O 1
ATOM 1248 N N . ILE A 1 159 ? -3.581 -10.246 14.497 1.00 87.56 159 ILE A N 1
ATOM 1249 C CA . ILE A 1 159 ? -4.732 -11.140 14.326 1.00 87.56 159 ILE A CA 1
ATOM 1250 C C . ILE A 1 159 ? -4.237 -12.588 14.399 1.00 87.56 159 ILE A C 1
ATOM 1252 O O . ILE A 1 159 ? -3.248 -12.950 13.757 1.00 87.56 159 ILE A O 1
ATOM 1256 N N . ASN A 1 160 ? -4.878 -13.416 15.225 1.00 84.94 160 ASN A N 1
ATOM 1257 C CA . ASN A 1 160 ? -4.500 -14.822 15.367 1.00 84.94 160 ASN A CA 1
ATOM 1258 C C . ASN A 1 160 ? -5.070 -15.690 14.226 1.00 84.94 160 ASN A C 1
ATOM 1260 O O . ASN A 1 160 ? -5.896 -15.250 13.431 1.00 84.94 160 ASN A O 1
ATOM 1264 N N . THR A 1 161 ? -4.663 -16.960 14.160 1.00 81.94 161 THR A N 1
ATOM 1265 C CA . THR A 1 161 ? -5.111 -17.906 13.117 1.00 81.94 161 THR A CA 1
ATOM 1266 C C . THR A 1 161 ? -6.608 -18.225 13.155 1.00 81.94 161 THR A C 1
ATOM 1268 O O . THR A 1 161 ? -7.138 -18.746 12.182 1.00 81.94 161 THR A O 1
ATOM 1271 N N . LYS A 1 162 ? -7.299 -17.910 14.258 1.00 84.56 162 LYS A N 1
ATOM 1272 C CA . LYS A 1 162 ? -8.759 -18.022 14.388 1.00 84.56 162 LYS A CA 1
ATOM 1273 C C . LYS A 1 162 ? -9.487 -16.738 13.969 1.00 84.56 162 LYS A C 1
ATOM 1275 O O . LYS A 1 162 ? -10.694 -16.648 14.164 1.00 84.56 162 LYS A O 1
ATOM 1280 N N . GLY A 1 163 ? -8.769 -15.740 13.449 1.00 84.25 163 GLY A N 1
ATOM 1281 C CA . GLY A 1 163 ? -9.340 -14.452 13.065 1.00 84.25 163 GLY A CA 1
ATOM 1282 C C . GLY A 1 163 ? -9.737 -13.577 14.254 1.00 84.25 163 GLY A C 1
ATOM 1283 O O . GLY A 1 163 ? -10.641 -12.767 14.119 1.00 84.25 163 GLY A O 1
ATOM 1284 N N . GLN A 1 164 ? -9.111 -13.744 15.424 1.00 88.44 164 GLN A N 1
ATOM 1285 C CA . GLN A 1 164 ? -9.390 -12.933 16.615 1.00 88.44 164 GLN A CA 1
ATOM 1286 C C . GLN A 1 164 ? -8.298 -11.880 16.828 1.00 88.44 164 GLN A C 1
ATOM 1288 O O . GLN A 1 164 ? -7.114 -12.146 16.598 1.00 88.44 164 GLN A O 1
ATOM 1293 N N . CYS A 1 165 ? -8.694 -10.711 17.330 1.00 93.06 165 CYS A N 1
ATOM 1294 C CA . CYS A 1 165 ? -7.810 -9.595 17.646 1.00 93.06 165 CYS A CA 1
ATOM 1295 C C . CYS A 1 165 ? -7.835 -9.321 19.155 1.00 93.06 165 CYS A C 1
ATOM 1297 O O . CYS A 1 165 ? -8.817 -8.813 19.690 1.00 93.06 165 CYS A O 1
ATOM 1299 N N . HIS A 1 166 ? -6.738 -9.628 19.852 1.00 93.00 166 HIS A N 1
ATOM 1300 C CA . HIS A 1 166 ? -6.675 -9.435 21.307 1.00 93.00 166 HIS A CA 1
ATOM 1301 C C . HIS A 1 166 ? -6.756 -7.954 21.711 1.00 93.00 166 HIS A C 1
ATOM 1303 O O . HIS A 1 166 ? -7.267 -7.625 22.780 1.00 93.00 166 HIS A O 1
ATOM 1309 N N . PHE A 1 167 ? -6.273 -7.054 20.848 1.00 95.31 167 PHE A N 1
ATOM 1310 C CA . PHE A 1 167 ? -6.443 -5.617 21.040 1.00 95.31 167 PHE A CA 1
ATOM 1311 C C . PHE A 1 167 ? -7.929 -5.231 21.050 1.00 95.31 167 PHE A C 1
ATOM 1313 O O . PHE A 1 167 ? -8.376 -4.565 21.983 1.00 95.31 167 PHE A O 1
ATOM 1320 N N . TRP A 1 168 ? -8.710 -5.736 20.090 1.00 96.25 168 TRP A N 1
ATOM 1321 C CA . TRP A 1 168 ? -10.150 -5.490 20.012 1.00 96.25 168 TRP A CA 1
ATOM 1322 C C . TRP A 1 168 ? -10.900 -5.944 21.271 1.00 96.25 168 TRP A C 1
ATOM 1324 O O . TRP A 1 168 ? -11.695 -5.178 21.817 1.00 96.25 168 TRP A O 1
ATOM 1334 N N . ASP A 1 169 ? -10.596 -7.142 21.783 1.00 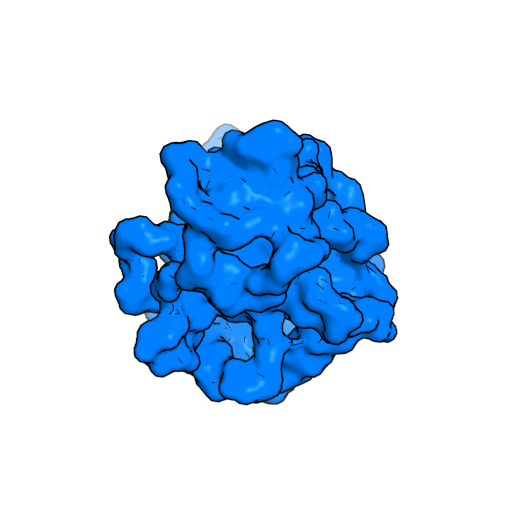95.38 169 ASP A N 1
ATOM 1335 C CA . ASP A 1 169 ? -11.198 -7.674 23.019 1.00 95.38 169 ASP A CA 1
ATOM 1336 C C . ASP A 1 169 ? -10.954 -6.758 24.230 1.00 95.38 169 ASP A C 1
ATOM 1338 O O . ASP A 1 169 ? -11.790 -6.630 25.127 1.00 95.38 169 ASP A O 1
ATOM 1342 N N . CYS A 1 170 ? -9.791 -6.110 24.257 1.00 95.12 170 CYS A N 1
ATOM 1343 C CA . CYS A 1 170 ? -9.351 -5.248 25.343 1.00 95.12 170 CYS A CA 1
ATOM 1344 C C . CYS A 1 170 ? -9.761 -3.777 25.194 1.00 95.12 170 CYS A C 1
ATOM 1346 O O . CYS A 1 170 ? -9.689 -3.043 26.187 1.00 95.12 170 CYS A O 1
ATOM 1348 N N . PHE A 1 171 ? -10.202 -3.368 24.003 1.00 95.69 171 PHE A N 1
ATOM 1349 C CA . PHE A 1 171 ? -10.593 -2.003 23.666 1.00 95.69 171 PHE A CA 1
ATOM 1350 C C . PHE A 1 171 ? -12.000 -1.961 23.051 1.00 95.69 171 PHE A C 1
ATOM 1352 O O . PHE A 1 171 ? -12.977 -1.773 23.775 1.00 95.69 171 PHE A O 1
ATOM 1359 N N . GLY A 1 172 ? -12.126 -2.159 21.737 1.00 96.44 172 GLY A N 1
ATOM 1360 C CA . GLY A 1 172 ? -13.348 -1.849 20.992 1.00 96.44 172 GLY A CA 1
ATOM 1361 C C . GLY A 1 172 ? -14.573 -2.668 21.403 1.00 96.44 172 GLY A C 1
ATOM 1362 O O . GLY A 1 172 ? -15.683 -2.127 21.477 1.00 96.44 172 GLY A O 1
ATOM 1363 N N . LYS A 1 173 ? -14.383 -3.940 21.776 1.00 96.75 173 LYS A N 1
ATOM 1364 C CA . LYS A 1 173 ? -15.463 -4.812 22.262 1.00 96.75 173 LYS A CA 1
ATOM 1365 C C . LYS A 1 173 ? -16.127 -4.282 23.533 1.00 96.75 173 LYS A C 1
ATOM 1367 O O . LYS A 1 173 ? -17.328 -4.455 23.707 1.00 96.75 173 LYS A O 1
ATOM 1372 N N . LYS A 1 174 ? -15.384 -3.593 24.408 1.00 95.62 174 LYS A N 1
ATOM 1373 C CA . LYS A 1 174 ? -15.923 -3.048 25.669 1.00 95.62 174 LYS A CA 1
ATOM 1374 C C . LYS A 1 174 ? -16.967 -1.959 25.446 1.00 95.62 174 LYS A C 1
ATOM 1376 O O . LYS A 1 174 ? -17.857 -1.800 26.273 1.00 95.62 174 LYS A O 1
ATOM 1381 N N . PHE A 1 175 ? -16.845 -1.220 24.348 1.00 96.81 175 PHE A N 1
ATOM 1382 C CA . PHE A 1 175 ? -17.737 -0.108 24.027 1.00 96.81 175 PHE A CA 1
ATOM 1383 C C . PHE A 1 175 ? -18.864 -0.523 23.088 1.00 96.81 175 PHE A C 1
ATOM 1385 O O . PHE A 1 175 ? -19.961 0.012 23.177 1.00 96.81 175 PHE A O 1
ATOM 1392 N N . THR A 1 176 ? -18.604 -1.483 22.200 1.00 97.12 176 THR A N 1
ATOM 1393 C CA . THR A 1 176 ? -19.548 -1.873 21.143 1.00 97.12 176 THR A CA 1
ATOM 1394 C C . THR A 1 176 ? -20.300 -3.167 21.434 1.00 97.12 176 THR A C 1
ATOM 1396 O O . THR A 1 176 ? -21.355 -3.394 20.855 1.00 97.12 176 THR A O 1
ATOM 1399 N N . GLY A 1 177 ? -19.748 -4.044 22.277 1.00 96.69 177 GLY A N 1
ATOM 1400 C CA . GLY A 1 177 ? -20.218 -5.419 22.458 1.00 96.69 177 GLY A CA 1
ATOM 1401 C C . GLY A 1 177 ? -19.927 -6.359 21.279 1.00 96.69 177 GLY A C 1
ATOM 1402 O O . GLY A 1 177 ? -20.122 -7.563 21.424 1.00 96.69 177 GLY A O 1
ATOM 1403 N N . MET A 1 178 ? -19.436 -5.846 20.144 1.00 97.12 178 MET A N 1
ATOM 1404 C CA . MET A 1 178 ? -19.225 -6.625 18.920 1.00 97.12 178 MET A CA 1
ATOM 1405 C C . MET A 1 178 ? -17.986 -7.514 19.017 1.00 97.12 178 MET A C 1
ATOM 1407 O O . MET A 1 178 ? -16.938 -7.113 19.536 1.00 97.12 178 MET A O 1
ATOM 1411 N N . GLU A 1 179 ? -18.068 -8.707 18.435 1.00 96.38 179 GLU A N 1
ATOM 1412 C CA . GLU A 1 179 ? -16.887 -9.539 18.198 1.00 96.38 179 GLU A CA 1
ATOM 1413 C C . GLU A 1 179 ? -16.035 -8.950 17.063 1.00 96.38 179 GLU A C 1
ATOM 1415 O O . GLU A 1 179 ? -16.546 -8.297 16.151 1.00 96.38 179 GLU A O 1
ATOM 1420 N N . PHE A 1 180 ? -14.723 -9.201 17.077 1.00 95.62 180 PHE A N 1
ATOM 1421 C CA . PHE A 1 180 ? -13.816 -8.629 16.072 1.00 95.62 180 PHE A CA 1
ATOM 1422 C C . PHE A 1 180 ? -14.228 -8.924 14.613 1.00 95.62 180 PHE A C 1
ATOM 1424 O O . PHE A 1 180 ? -14.225 -7.984 13.820 1.00 95.62 180 PHE A O 1
ATOM 1431 N N . PRO A 1 181 ? -14.632 -10.156 14.226 1.00 93.94 181 PRO A N 1
ATOM 1432 C CA . PRO A 1 181 ? -15.056 -10.425 12.850 1.00 93.94 181 PRO A CA 1
ATOM 1433 C C . PRO A 1 181 ? -16.255 -9.582 12.397 1.00 93.94 181 PRO A C 1
ATOM 1435 O O . PRO A 1 181 ? -16.331 -9.208 11.230 1.00 93.94 181 PRO A O 1
ATOM 1438 N N . GLU A 1 182 ? -17.172 -9.261 13.313 1.00 95.56 182 GLU A N 1
ATOM 1439 C CA . GLU A 1 182 ? -18.322 -8.399 13.034 1.00 95.56 182 GLU A CA 1
ATOM 1440 C C . GLU A 1 182 ? -17.873 -6.955 12.789 1.00 95.56 182 GLU A C 1
ATOM 1442 O O . GLU A 1 182 ? -18.205 -6.370 11.757 1.00 95.56 182 GLU A O 1
ATOM 1447 N N . ALA A 1 183 ? -17.051 -6.401 13.685 1.00 96.00 183 ALA A N 1
ATOM 1448 C CA . ALA A 1 183 ? -16.513 -5.051 13.536 1.00 96.00 183 ALA A CA 1
ATOM 1449 C C . ALA A 1 183 ? -15.660 -4.908 12.264 1.00 96.00 183 ALA A C 1
ATOM 1451 O O . ALA A 1 183 ? -15.810 -3.946 11.512 1.00 96.00 183 ALA A O 1
ATOM 1452 N N . TYR A 1 184 ? -14.807 -5.894 11.980 1.00 93.69 184 TYR A N 1
ATOM 1453 C CA . TYR A 1 184 ? -13.951 -5.905 10.797 1.00 93.69 184 TYR A CA 1
ATOM 1454 C C . TYR A 1 184 ? -14.762 -5.980 9.497 1.00 93.69 184 TYR A C 1
ATOM 1456 O O . TYR A 1 184 ? -14.448 -5.283 8.531 1.00 93.69 184 TYR A O 1
ATOM 1464 N N . LYS A 1 185 ? -15.843 -6.773 9.477 1.00 93.94 185 LYS A N 1
ATOM 1465 C CA . LYS A 1 185 ? -16.772 -6.834 8.343 1.00 93.94 185 LYS A CA 1
ATOM 1466 C C . LYS A 1 185 ? -17.426 -5.476 8.077 1.00 93.94 185 LYS A C 1
ATOM 1468 O O . LYS A 1 185 ? -17.427 -5.033 6.933 1.00 93.94 185 LYS A O 1
ATOM 1473 N N . ARG A 1 186 ? -17.908 -4.787 9.118 1.00 96.12 186 ARG A N 1
ATOM 1474 C CA . ARG A 1 186 ? -18.498 -3.442 8.979 1.00 96.12 186 ARG A CA 1
ATOM 1475 C C . ARG A 1 186 ? -17.503 -2.450 8.376 1.00 96.12 186 ARG A C 1
ATOM 1477 O O . ARG A 1 186 ? -17.846 -1.749 7.430 1.00 96.12 186 ARG A O 1
ATOM 1484 N N . ILE A 1 187 ? -16.246 -2.463 8.830 1.00 94.88 187 ILE A N 1
ATOM 1485 C CA . ILE A 1 187 ? -15.185 -1.638 8.227 1.00 94.88 187 ILE A CA 1
ATOM 1486 C C . ILE A 1 187 ? -14.956 -1.989 6.752 1.00 94.88 187 ILE A C 1
ATOM 1488 O O . ILE A 1 187 ? -14.816 -1.081 5.932 1.00 94.88 187 ILE A O 1
ATOM 1492 N N . ALA A 1 188 ? -14.934 -3.277 6.396 1.00 92.62 188 ALA A N 1
ATOM 1493 C CA . ALA A 1 188 ? -14.780 -3.717 5.007 1.00 92.62 188 ALA A CA 1
ATOM 1494 C C . ALA A 1 188 ? -15.933 -3.236 4.103 1.00 92.62 188 ALA A C 1
ATOM 1496 O O . ALA A 1 188 ? -15.702 -2.907 2.939 1.00 92.62 188 ALA A O 1
ATOM 1497 N N . GLU A 1 189 ? -17.140 -3.122 4.662 1.00 93.12 189 GLU A N 1
ATOM 1498 C CA . GLU A 1 189 ? -18.351 -2.576 4.031 1.00 93.12 189 GLU A CA 1
ATOM 1499 C C . GLU A 1 189 ? -18.424 -1.033 4.089 1.00 93.12 189 GLU A C 1
ATOM 1501 O O . GLU A 1 189 ? -19.405 -0.438 3.647 1.00 93.12 189 GLU A O 1
ATOM 1506 N N . ASN A 1 190 ? -17.362 -0.370 4.566 1.00 91.56 190 ASN A N 1
ATOM 1507 C CA . ASN A 1 190 ? -17.251 1.079 4.781 1.00 91.56 190 ASN A CA 1
ATOM 1508 C C . ASN A 1 190 ? -18.199 1.660 5.848 1.00 91.56 190 ASN A C 1
ATOM 1510 O O . ASN A 1 190 ? -18.392 2.874 5.903 1.00 91.56 190 ASN A O 1
ATOM 1514 N N . ASP A 1 191 ? -18.743 0.834 6.740 1.00 94.81 191 ASP A N 1
ATOM 1515 C CA . ASP A 1 191 ? -19.491 1.296 7.906 1.00 94.81 191 ASP A CA 1
ATOM 1516 C C . ASP A 1 191 ? -18.549 1.562 9.087 1.00 94.81 191 ASP A C 1
ATOM 1518 O O . ASP A 1 191 ? -18.018 0.654 9.731 1.00 94.81 191 ASP A O 1
ATOM 1522 N N . ARG A 1 192 ? -18.364 2.851 9.378 1.00 94.44 192 ARG A N 1
ATOM 1523 C CA . ARG A 1 192 ? -17.530 3.366 10.474 1.00 94.44 192 ARG A CA 1
ATOM 1524 C C . ARG A 1 192 ? -18.346 3.977 11.614 1.00 94.44 192 ARG A C 1
ATOM 1526 O O . ARG A 1 192 ? -17.765 4.548 12.531 1.00 94.44 192 ARG A O 1
ATOM 1533 N N . SER A 1 193 ? -19.675 3.852 11.592 1.00 94.44 193 SER A N 1
ATOM 1534 C CA . SER A 1 193 ? -20.560 4.556 12.536 1.00 94.44 193 SER A CA 1
ATOM 1535 C C . SER A 1 193 ? -20.333 4.158 14.001 1.00 94.44 193 SER A C 1
ATOM 1537 O O . SER A 1 193 ? -20.494 4.971 14.906 1.00 94.44 193 SER A O 1
ATOM 1539 N N . PHE A 1 194 ? -19.879 2.928 14.258 1.00 96.25 194 PHE A N 1
ATOM 1540 C CA . PHE A 1 194 ? -19.587 2.458 15.615 1.00 96.25 194 PHE A CA 1
ATOM 1541 C C . PHE A 1 194 ? -18.328 3.083 16.237 1.00 96.25 194 PHE A C 1
ATOM 1543 O O . PHE A 1 194 ? -18.156 3.005 17.452 1.00 96.25 194 PHE A O 1
ATOM 1550 N N . LEU A 1 195 ? -17.449 3.715 15.446 1.00 96.12 195 LEU A N 1
ATOM 1551 C CA . LEU A 1 195 ? -16.229 4.354 15.959 1.00 96.12 195 LEU A CA 1
ATOM 1552 C C . LEU A 1 195 ? -16.531 5.573 16.851 1.00 96.12 195 LEU A C 1
ATOM 1554 O O . LEU A 1 195 ? -15.662 6.017 17.605 1.00 96.12 195 LEU A O 1
ATOM 1558 N N . ASP A 1 196 ? -17.756 6.101 16.794 1.00 94.25 196 ASP A N 1
ATOM 1559 C CA . ASP A 1 196 ? -18.237 7.176 17.670 1.00 94.25 196 ASP A CA 1
ATOM 1560 C C . ASP A 1 196 ? -18.648 6.696 19.064 1.00 94.25 196 ASP A C 1
ATOM 1562 O O . ASP A 1 196 ? -18.789 7.508 19.975 1.00 94.25 196 ASP A O 1
ATOM 1566 N N . MET A 1 197 ? -18.763 5.381 19.267 1.00 96.69 197 MET A N 1
ATOM 1567 C CA . MET A 1 197 ? -18.983 4.793 20.591 1.00 96.69 197 MET A CA 1
ATOM 1568 C C . MET A 1 197 ? -17.706 4.784 21.444 1.00 96.69 197 MET A C 1
ATOM 1570 O O . MET A 1 197 ? -17.774 4.564 22.653 1.00 96.69 197 MET A O 1
ATOM 1574 N N . PHE A 1 198 ? -16.534 4.978 20.831 1.00 97.06 198 PHE A N 1
ATOM 1575 C CA . PHE A 1 198 ? -15.262 4.974 21.546 1.00 97.06 198 PHE A CA 1
ATOM 1576 C C . PHE A 1 198 ? -15.064 6.270 22.335 1.00 97.06 198 PHE A C 1
ATOM 1578 O O . PHE A 1 198 ? -15.334 7.357 21.814 1.00 97.06 198 PHE A O 1
ATOM 1585 N N . PRO A 1 199 ? -14.551 6.186 23.575 1.00 96.69 199 PRO A N 1
ATOM 1586 C CA . PRO A 1 199 ? -14.242 7.374 24.351 1.00 96.69 199 PRO A CA 1
ATOM 1587 C C . PRO A 1 199 ? -13.128 8.175 23.672 1.00 96.69 199 PRO A C 1
ATOM 1589 O O . PRO A 1 199 ? -12.332 7.646 22.892 1.00 96.69 199 PRO A O 1
ATOM 1592 N N . TYR A 1 200 ? -13.046 9.465 23.999 1.00 96.88 200 TYR A N 1
ATOM 1593 C CA . TYR A 1 200 ? -11.945 10.304 23.526 1.00 96.88 200 TYR A CA 1
ATOM 1594 C C . TYR A 1 200 ? -10.584 9.800 24.022 1.00 96.88 200 TYR A C 1
ATOM 1596 O O . TYR A 1 200 ? -9.612 9.816 23.274 1.00 96.88 200 TYR A O 1
ATOM 1604 N N . GLU A 1 201 ? -10.519 9.314 25.260 1.00 97.06 201 GLU A N 1
ATOM 1605 C CA . GLU A 1 201 ? -9.309 8.758 25.854 1.00 97.06 201 GLU A CA 1
ATOM 1606 C C . GLU A 1 201 ? -9.646 7.500 26.662 1.00 97.06 201 GLU A C 1
ATOM 1608 O O . GLU A 1 201 ? -10.689 7.434 27.318 1.00 97.06 201 GLU A O 1
ATOM 1613 N N . TYR A 1 202 ? -8.778 6.490 26.595 1.00 95.94 202 TYR A N 1
ATOM 1614 C CA . TYR A 1 202 ? -8.946 5.230 27.309 1.00 95.94 202 TYR A CA 1
ATOM 1615 C C . TYR A 1 202 ? -7.611 4.649 27.767 1.00 95.94 202 TYR A C 1
ATOM 1617 O O . TYR A 1 202 ? -6.763 4.308 26.943 1.00 95.94 202 TYR A O 1
ATOM 1625 N N . GLU A 1 203 ? -7.447 4.465 29.075 1.00 95.75 203 GLU A N 1
ATOM 1626 C CA . GLU A 1 203 ? -6.336 3.690 29.625 1.00 95.75 203 GLU A CA 1
ATOM 1627 C C . GLU A 1 203 ? -6.639 2.187 29.557 1.00 95.75 203 GLU A C 1
ATOM 1629 O O . GLU A 1 203 ? -7.683 1.702 30.008 1.00 95.75 203 GLU A O 1
ATOM 1634 N N . LEU A 1 204 ? -5.703 1.425 28.994 1.00 93.38 204 LEU A N 1
ATOM 1635 C CA . LEU A 1 204 ? -5.821 -0.016 28.851 1.00 93.38 204 LEU A CA 1
ATOM 1636 C C . LEU A 1 204 ? -5.790 -0.703 30.226 1.00 93.38 204 LEU A C 1
ATOM 1638 O O . LEU A 1 204 ? -4.823 -0.588 30.976 1.00 93.38 204 LEU A O 1
ATOM 1642 N N . SER A 1 205 ? -6.827 -1.486 30.532 1.00 90.38 205 SER A N 1
ATOM 1643 C CA . SER A 1 205 ? -6.959 -2.180 31.822 1.00 90.38 205 SER A CA 1
ATOM 1644 C C . SER A 1 205 ? -5.759 -3.087 32.147 1.00 90.38 205 SER A C 1
ATOM 1646 O O . SER A 1 205 ? -5.192 -3.717 31.255 1.00 90.38 205 SER A O 1
ATOM 1648 N N . TYR A 1 206 ? -5.436 -3.264 33.434 1.00 85.62 206 TYR A N 1
ATOM 1649 C CA . TYR A 1 206 ? -4.296 -4.082 33.887 1.00 85.62 206 TYR A CA 1
ATOM 1650 C C . TYR A 1 206 ? -4.272 -5.512 33.304 1.00 85.62 206 TYR A C 1
ATOM 1652 O O . TYR A 1 206 ? -3.233 -5.986 32.844 1.00 85.62 206 TYR A O 1
ATOM 1660 N N . GLY A 1 207 ? -5.432 -6.179 33.222 1.00 89.06 207 GLY A N 1
ATOM 1661 C CA . GLY A 1 207 ? -5.567 -7.520 32.625 1.00 89.06 207 GLY A CA 1
ATOM 1662 C C . GLY A 1 207 ? -5.281 -7.594 31.116 1.00 89.06 207 GLY A C 1
ATOM 1663 O O . GLY A 1 207 ? -5.187 -8.683 30.560 1.00 89.06 207 GLY A O 1
ATOM 1664 N N . CYS A 1 208 ? -5.105 -6.448 30.459 1.00 92.19 208 CYS A N 1
ATOM 1665 C CA . CYS A 1 208 ? -4.868 -6.304 29.028 1.00 92.19 208 CYS A CA 1
ATOM 1666 C C . CYS A 1 208 ? -3.410 -5.952 28.693 1.00 92.19 208 CYS A C 1
ATOM 1668 O O . CYS A 1 208 ? -3.126 -5.472 27.602 1.00 92.19 208 CYS A O 1
ATOM 1670 N N . ALA A 1 209 ? -2.449 -6.223 29.583 1.00 87.31 209 ALA A N 1
ATOM 1671 C CA . ALA A 1 209 ? -1.033 -5.935 29.326 1.00 87.31 209 ALA A CA 1
ATOM 1672 C C . ALA A 1 209 ? -0.498 -6.544 28.007 1.00 87.31 209 ALA A C 1
ATOM 1674 O O . ALA A 1 209 ? 0.339 -5.938 27.342 1.00 87.31 209 ALA A O 1
ATOM 1675 N N . LYS A 1 210 ? -1.013 -7.708 27.581 1.00 87.00 210 LYS A N 1
ATOM 1676 C CA . LYS A 1 210 ? -0.650 -8.359 26.304 1.00 87.00 210 LYS A CA 1
ATOM 1677 C C . LYS A 1 210 ? -1.255 -7.689 25.062 1.00 87.00 210 LYS A C 1
ATOM 1679 O O . LYS A 1 210 ? -0.810 -7.979 23.954 1.00 87.00 210 LYS A O 1
ATOM 1684 N N . ALA A 1 211 ? -2.252 -6.825 25.243 1.00 89.25 211 ALA A N 1
ATOM 1685 C CA . ALA A 1 211 ? -2.887 -6.036 24.191 1.00 89.25 211 ALA A CA 1
ATOM 1686 C C . ALA A 1 211 ? -2.214 -4.669 23.984 1.00 89.25 211 ALA A C 1
ATOM 1688 O O . ALA A 1 211 ? -2.670 -3.896 23.146 1.00 89.25 211 ALA A O 1
ATOM 1689 N N . ARG A 1 212 ? -1.137 -4.361 24.722 1.00 92.44 212 ARG A N 1
ATOM 1690 C CA . ARG A 1 212 ? -0.355 -3.143 24.486 1.00 92.44 212 ARG A CA 1
ATOM 1691 C C . ARG A 1 212 ? 0.279 -3.162 23.101 1.00 92.44 212 ARG A C 1
ATOM 1693 O O . ARG A 1 212 ? 0.829 -4.180 22.660 1.00 92.44 212 ARG A O 1
ATOM 1700 N N . ILE A 1 213 ? 0.226 -2.024 22.426 1.00 94.00 213 ILE A N 1
ATOM 1701 C CA . ILE A 1 213 ? 0.766 -1.858 21.085 1.00 94.00 213 ILE A CA 1
ATOM 1702 C C . ILE A 1 213 ? 2.031 -1.007 21.150 1.00 94.00 213 ILE A C 1
ATOM 1704 O O . ILE A 1 213 ? 2.077 0.020 21.806 1.00 94.00 213 ILE A O 1
ATOM 1708 N N . CYS A 1 214 ? 3.074 -1.448 20.463 1.00 93.12 214 CYS A N 1
ATOM 1709 C CA . CYS A 1 214 ? 4.271 -0.663 20.195 1.00 93.12 214 CYS A CA 1
ATOM 1710 C C . CYS A 1 214 ? 4.690 -0.917 18.745 1.00 93.12 214 CYS A C 1
ATOM 1712 O O . CYS A 1 214 ? 4.059 -1.724 18.055 1.00 93.12 214 CYS A O 1
ATOM 1714 N N . GLU A 1 215 ? 5.785 -0.307 18.288 1.00 94.31 215 GLU A N 1
ATOM 1715 C CA . GLU A 1 215 ? 6.251 -0.499 16.910 1.00 94.31 215 GLU A CA 1
ATOM 1716 C C . GLU A 1 215 ? 6.429 -1.991 16.555 1.00 94.31 215 GLU A C 1
ATOM 1718 O O . GLU A 1 215 ? 6.193 -2.398 15.429 1.00 94.31 215 GLU A O 1
AT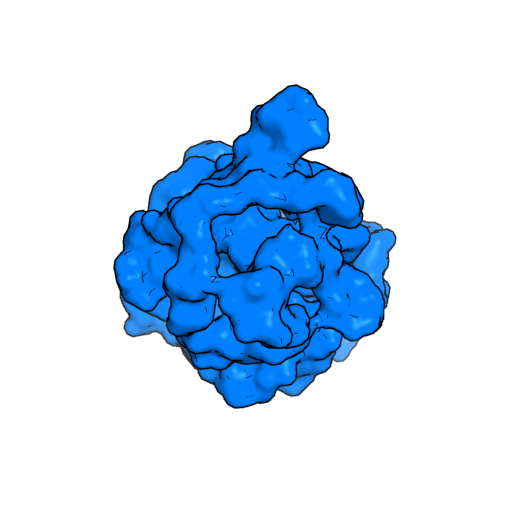OM 1723 N N . THR A 1 216 ? 6.765 -2.871 17.501 1.00 91.75 216 THR A N 1
ATOM 1724 C CA . THR A 1 216 ? 6.948 -4.310 17.206 1.00 91.75 216 THR A CA 1
ATOM 1725 C C . THR A 1 216 ? 5.652 -5.135 17.203 1.00 91.75 216 THR A C 1
ATOM 1727 O O . THR A 1 216 ? 5.685 -6.343 16.946 1.00 91.75 216 THR A O 1
ATOM 1730 N N . SER A 1 217 ? 4.494 -4.521 17.467 1.00 92.06 217 SER A N 1
ATOM 1731 C CA . SER A 1 217 ? 3.199 -5.207 17.592 1.00 92.06 217 SER A CA 1
ATOM 1732 C C . SER A 1 217 ? 2.501 -5.502 16.256 1.00 92.06 217 SER A C 1
ATOM 1734 O O . SER A 1 217 ? 1.286 -5.396 16.144 1.00 92.06 217 SER A O 1
ATOM 1736 N N . VAL A 1 218 ? 3.256 -5.974 15.265 1.00 90.44 218 VAL A N 1
ATOM 1737 C CA . VAL A 1 218 ? 2.733 -6.473 13.980 1.00 90.44 218 VAL A CA 1
ATOM 1738 C C . VAL A 1 218 ? 2.555 -7.997 13.983 1.00 90.44 218 VAL A C 1
ATOM 1740 O O . VAL A 1 218 ? 3.191 -8.709 14.768 1.00 90.44 218 VAL A O 1
ATOM 1743 N N . SER A 1 219 ? 1.718 -8.525 13.082 1.00 85.62 219 SER A N 1
ATOM 1744 C CA . SER A 1 219 ? 1.647 -9.975 12.832 1.00 85.62 219 SER A CA 1
ATOM 1745 C C . SER A 1 219 ? 2.979 -10.540 12.304 1.00 85.62 219 SER A C 1
ATOM 1747 O O . SER A 1 219 ? 3.799 -9.820 11.728 1.00 85.62 219 SER A O 1
ATOM 1749 N N . LEU A 1 220 ? 3.201 -11.854 12.457 1.00 85.38 220 LEU A N 1
ATOM 1750 C CA . LEU A 1 220 ? 4.402 -12.515 11.920 1.00 85.38 220 LEU A CA 1
ATOM 1751 C C . LEU A 1 220 ? 4.517 -12.348 10.397 1.00 85.38 220 LEU A C 1
ATOM 1753 O O . LEU A 1 220 ? 5.609 -12.077 9.899 1.00 85.38 220 LEU A O 1
ATOM 1757 N N . SER A 1 221 ? 3.396 -12.439 9.678 1.00 84.69 221 SER A N 1
ATOM 1758 C CA . SER A 1 221 ? 3.317 -12.210 8.231 1.00 84.69 221 SER A CA 1
ATOM 1759 C C . SER A 1 221 ? 3.637 -10.765 7.831 1.00 84.69 221 SER A C 1
ATOM 1761 O O . SER A 1 221 ? 4.161 -10.541 6.743 1.00 84.69 221 SER A O 1
ATOM 1763 N N . SER A 1 222 ? 3.401 -9.788 8.713 1.00 90.38 222 SER A N 1
ATOM 1764 C CA . SER A 1 222 ? 3.668 -8.365 8.456 1.00 90.38 222 SER A CA 1
ATOM 1765 C C . SER A 1 222 ? 5.116 -7.935 8.726 1.00 90.38 222 SER A C 1
ATOM 1767 O O . SER A 1 222 ? 5.504 -6.847 8.305 1.00 90.38 222 SER A O 1
ATOM 1769 N N . ARG A 1 223 ? 5.952 -8.754 9.384 1.00 91.44 223 ARG A N 1
ATOM 1770 C CA . ARG A 1 223 ? 7.340 -8.372 9.738 1.00 91.44 223 ARG A CA 1
ATOM 1771 C C . ARG A 1 223 ? 8.200 -8.009 8.526 1.00 91.44 223 ARG A C 1
ATOM 1773 O O . ARG A 1 223 ? 8.975 -7.057 8.582 1.00 91.44 223 ARG A O 1
ATOM 1780 N N . GLY A 1 224 ? 8.057 -8.747 7.423 1.00 92.62 224 GLY A N 1
ATOM 1781 C CA . GLY A 1 224 ? 8.766 -8.445 6.176 1.00 92.62 224 GLY A CA 1
ATOM 1782 C C . GLY A 1 224 ? 8.348 -7.095 5.588 1.00 92.62 224 GLY A C 1
ATOM 1783 O O . GLY A 1 224 ? 9.203 -6.298 5.204 1.00 92.62 224 GLY A O 1
ATOM 1784 N N . SER A 1 225 ? 7.042 -6.814 5.589 1.00 93.69 225 SER A N 1
ATOM 1785 C CA . SER A 1 225 ? 6.479 -5.534 5.147 1.00 93.69 225 SER A CA 1
ATOM 1786 C C . SER A 1 225 ? 6.908 -4.377 6.048 1.00 93.69 225 SER A C 1
ATOM 1788 O O . SER A 1 225 ? 7.230 -3.311 5.538 1.00 93.69 225 SER A O 1
ATOM 1790 N N . GLN A 1 226 ? 6.999 -4.594 7.364 1.00 96.00 226 GLN A N 1
ATOM 1791 C CA . GLN A 1 226 ? 7.514 -3.603 8.309 1.00 96.00 226 GLN A CA 1
ATOM 1792 C C . GLN A 1 226 ? 8.972 -3.248 8.036 1.00 96.00 226 GLN A C 1
ATOM 1794 O O . GLN A 1 226 ? 9.319 -2.073 7.936 1.00 96.00 226 GLN A O 1
ATOM 1799 N N . HIS A 1 227 ? 9.830 -4.259 7.897 1.00 94.94 227 HIS A N 1
ATOM 1800 C CA . HIS A 1 227 ? 11.236 -4.035 7.580 1.00 94.94 227 HIS A CA 1
ATOM 1801 C C . HIS A 1 227 ? 11.390 -3.258 6.266 1.00 94.94 227 HIS A C 1
ATOM 1803 O O . HIS A 1 227 ? 12.170 -2.311 6.195 1.00 94.94 227 HIS A O 1
ATOM 1809 N N . LEU A 1 228 ? 10.604 -3.619 5.248 1.00 94.50 228 LEU A N 1
ATOM 1810 C CA . LEU A 1 228 ? 10.591 -2.925 3.965 1.00 94.50 228 LEU A CA 1
ATOM 1811 C C . LEU A 1 228 ? 10.094 -1.479 4.081 1.00 94.50 228 LEU A C 1
ATOM 1813 O O . LEU A 1 228 ? 10.722 -0.595 3.512 1.00 94.50 228 LEU A O 1
ATOM 1817 N N . ALA A 1 229 ? 9.019 -1.221 4.829 1.00 95.38 229 ALA A N 1
ATOM 1818 C CA . ALA A 1 229 ? 8.507 0.129 5.058 1.00 95.38 229 ALA A CA 1
ATOM 1819 C C . ALA A 1 229 ? 9.586 1.032 5.674 1.00 95.38 229 ALA A C 1
ATOM 1821 O O . ALA A 1 229 ? 9.859 2.108 5.147 1.00 95.38 229 ALA A O 1
ATOM 1822 N N . LYS A 1 230 ? 10.277 0.555 6.718 1.00 95.19 230 LYS A N 1
ATOM 1823 C CA . LYS A 1 230 ? 11.384 1.297 7.344 1.00 95.19 230 LYS A CA 1
ATOM 1824 C C . LYS A 1 230 ? 12.531 1.542 6.366 1.00 95.19 230 LYS A C 1
ATOM 1826 O O . LYS A 1 230 ? 13.055 2.646 6.307 1.00 95.19 230 LYS A O 1
ATOM 1831 N N . LYS A 1 231 ? 12.893 0.531 5.567 1.00 93.62 231 LYS A N 1
ATOM 1832 C CA . LYS A 1 231 ? 13.938 0.650 4.539 1.00 93.62 231 LYS A CA 1
ATOM 1833 C C . LYS A 1 231 ? 13.602 1.691 3.468 1.00 93.62 231 LYS A C 1
ATOM 1835 O O . LYS A 1 231 ? 14.495 2.353 2.959 1.00 93.62 231 LYS A O 1
ATOM 1840 N N . LEU A 1 232 ? 12.320 1.817 3.136 1.00 92.94 232 LEU A N 1
ATOM 1841 C CA . LEU A 1 232 ? 11.821 2.792 2.173 1.00 92.94 232 LEU A CA 1
ATOM 1842 C C . LEU A 1 232 ? 11.781 4.225 2.718 1.00 92.94 232 LEU A C 1
ATOM 1844 O O . LEU A 1 232 ? 11.617 5.123 1.906 1.00 92.94 232 LEU A O 1
ATOM 1848 N N . GLY A 1 233 ? 11.909 4.438 4.034 1.00 94.75 233 GLY A N 1
ATOM 1849 C CA . GLY A 1 233 ? 11.854 5.764 4.669 1.00 94.75 233 GLY A CA 1
ATOM 1850 C C . GLY A 1 233 ? 10.615 6.014 5.538 1.00 94.75 233 GLY A C 1
ATOM 1851 O O . GLY A 1 233 ? 10.462 7.095 6.096 1.00 94.75 233 GLY A O 1
ATOM 1852 N N . PHE A 1 234 ? 9.721 5.032 5.699 1.00 97.25 234 PHE A N 1
ATOM 1853 C CA . PHE A 1 234 ? 8.547 5.196 6.558 1.00 97.25 234 PHE A CA 1
ATOM 1854 C C . PHE A 1 234 ? 8.890 5.111 8.045 1.00 97.25 234 PHE A C 1
ATOM 1856 O O . PHE A 1 234 ? 9.617 4.219 8.490 1.00 97.25 234 PHE A O 1
ATOM 1863 N N . THR A 1 235 ? 8.258 5.980 8.833 1.00 97.75 235 THR A N 1
ATOM 1864 C CA . THR A 1 235 ? 8.404 6.035 10.292 1.00 97.75 235 THR A CA 1
ATOM 1865 C C . THR A 1 235 ? 7.074 5.768 10.989 1.00 97.75 235 THR A C 1
ATOM 1867 O O . THR A 1 235 ? 6.017 6.238 10.553 1.00 97.75 235 THR A O 1
ATOM 1870 N N . PHE A 1 236 ? 7.117 4.985 12.068 1.00 97.69 236 PHE A N 1
ATOM 1871 C CA . PHE A 1 236 ? 5.947 4.715 12.900 1.00 97.69 236 PHE A CA 1
ATOM 1872 C C . PHE A 1 236 ? 5.524 5.988 13.632 1.00 97.69 236 PHE A C 1
ATOM 1874 O O . PHE A 1 236 ? 6.356 6.654 14.243 1.00 97.69 236 PHE A O 1
ATOM 1881 N N . GLN A 1 237 ? 4.237 6.322 13.578 1.00 97.75 237 GLN A N 1
ATOM 1882 C CA . GLN A 1 237 ? 3.728 7.597 14.097 1.00 97.75 237 GLN A CA 1
ATOM 1883 C C . GLN A 1 237 ? 3.179 7.509 15.527 1.00 97.75 237 GLN A C 1
ATOM 1885 O O . GLN A 1 237 ? 2.490 8.426 15.958 1.00 97.75 237 GLN A O 1
ATOM 1890 N N . ASN A 1 238 ? 3.414 6.404 16.247 1.00 96.81 238 ASN A N 1
ATOM 1891 C CA . ASN A 1 238 ? 2.721 6.104 17.510 1.00 96.81 238 ASN A CA 1
ATOM 1892 C C . ASN A 1 238 ? 1.190 6.158 17.365 1.00 96.81 238 ASN A C 1
ATOM 1894 O O . ASN A 1 238 ? 0.480 6.566 18.278 1.00 96.81 238 ASN A O 1
ATOM 1898 N N . ARG A 1 239 ? 0.686 5.738 16.199 1.00 97.31 239 ARG A N 1
ATOM 1899 C CA . ARG A 1 239 ? -0.738 5.697 15.857 1.00 97.31 239 ARG A CA 1
ATOM 1900 C C . ARG A 1 239 ? -1.148 4.311 15.413 1.00 97.31 239 ARG A C 1
ATOM 1902 O O . ARG A 1 239 ? -0.382 3.632 14.722 1.00 97.31 239 ARG A O 1
ATOM 1909 N N . VAL A 1 240 ? -2.359 3.920 15.788 1.00 97.00 240 VAL A N 1
ATOM 1910 C CA . VAL A 1 240 ? -2.926 2.620 15.430 1.00 97.00 240 VAL A CA 1
ATOM 1911 C C . VAL A 1 240 ? -4.364 2.736 14.943 1.00 97.00 240 VAL A C 1
ATOM 1913 O O . VAL A 1 240 ? -5.085 3.652 15.348 1.00 97.00 240 VAL A O 1
ATOM 1916 N N . ASP A 1 241 ? -4.786 1.798 14.098 1.00 96.19 241 ASP A N 1
ATOM 1917 C CA . ASP A 1 241 ? -6.194 1.637 13.735 1.00 96.19 241 ASP A CA 1
ATOM 1918 C C . ASP A 1 241 ? -7.013 1.206 14.973 1.00 96.19 241 ASP A C 1
ATOM 1920 O O . ASP A 1 241 ? -6.590 0.317 15.724 1.00 96.19 241 ASP A O 1
ATOM 1924 N N . PRO A 1 242 ? -8.180 1.826 15.230 1.00 95.75 242 PRO A N 1
ATOM 1925 C CA . PRO A 1 242 ? -8.970 1.564 16.431 1.00 95.75 242 PRO A CA 1
ATOM 1926 C C . PRO A 1 242 ? -9.674 0.196 16.446 1.00 95.75 242 PRO A C 1
ATOM 1928 O O . PRO A 1 242 ? -10.270 -0.165 17.464 1.00 95.75 242 PRO A O 1
ATOM 1931 N N . VAL A 1 243 ? -9.638 -0.562 15.348 1.00 94.69 243 VAL A N 1
ATOM 1932 C CA . VAL A 1 243 ? -10.314 -1.854 15.193 1.00 94.69 243 VAL A CA 1
ATOM 1933 C C . VAL A 1 243 ? -9.326 -3.006 15.307 1.00 94.69 243 VAL A C 1
ATOM 1935 O O . VAL A 1 243 ? -9.475 -3.869 16.174 1.00 94.69 243 VAL A O 1
ATOM 1938 N N . ASP A 1 244 ? -8.297 -3.036 14.465 1.00 92.44 244 ASP A N 1
ATOM 1939 C CA . ASP A 1 244 ? -7.344 -4.153 14.422 1.00 92.44 244 ASP A CA 1
ATOM 1940 C C . ASP A 1 244 ? -5.977 -3.838 15.051 1.00 92.44 244 ASP A C 1
ATOM 1942 O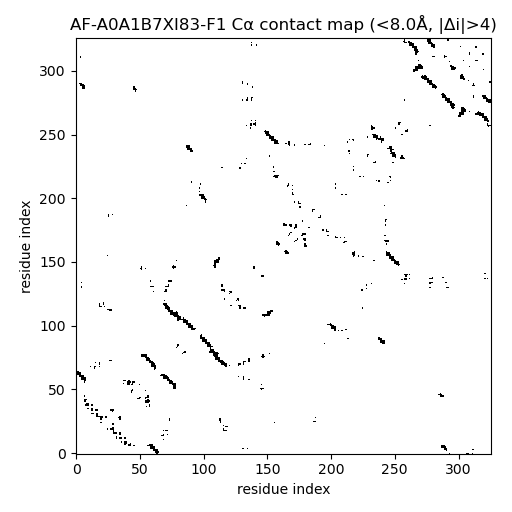 O . ASP A 1 244 ? -5.126 -4.728 15.170 1.00 92.44 244 ASP A O 1
ATOM 1946 N N . GLY A 1 245 ? -5.770 -2.597 15.500 1.00 94.69 245 GLY A N 1
ATOM 1947 C CA . GLY A 1 245 ? -4.493 -2.151 16.044 1.00 94.69 245 GLY A CA 1
ATOM 1948 C C . GLY A 1 245 ? -3.383 -2.103 14.991 1.00 94.69 245 GLY A C 1
ATOM 1949 O O . GLY A 1 245 ? -2.208 -2.204 15.355 1.00 94.69 245 GLY A O 1
ATOM 1950 N N . ALA A 1 246 ? -3.722 -2.015 13.697 1.00 95.38 246 ALA A N 1
ATOM 1951 C CA . ALA A 1 246 ? -2.750 -1.876 12.623 1.00 95.38 246 ALA A CA 1
ATOM 1952 C C . ALA A 1 246 ? -1.873 -0.649 12.853 1.00 95.38 246 ALA A C 1
ATOM 1954 O O . ALA A 1 246 ? -2.348 0.414 13.243 1.00 95.38 246 ALA A O 1
ATOM 1955 N N . LEU A 1 247 ? -0.573 -0.804 12.618 1.00 97.38 247 LEU A N 1
ATOM 1956 C CA . LEU A 1 247 ? 0.394 0.254 12.883 1.00 97.38 247 LEU A CA 1
ATOM 1957 C C . LEU A 1 247 ? 0.416 1.248 11.730 1.00 97.38 247 LEU A C 1
ATOM 1959 O O . LEU A 1 247 ? 0.629 0.849 10.583 1.00 97.38 247 LEU A O 1
ATOM 1963 N N . TYR A 1 248 ? 0.279 2.530 12.053 1.00 98.00 248 TYR A N 1
ATOM 1964 C CA . TYR A 1 248 ? 0.287 3.610 11.079 1.00 98.00 248 TYR A CA 1
ATOM 1965 C C . TYR A 1 248 ? 1.696 4.175 10.869 1.00 98.00 248 TYR A C 1
ATOM 1967 O O . TYR A 1 248 ? 2.393 4.580 11.809 1.00 98.00 248 TYR A O 1
ATOM 1975 N N . TYR A 1 249 ? 2.103 4.219 9.606 1.00 98.38 249 TYR A N 1
ATOM 1976 C CA . TYR A 1 249 ? 3.403 4.689 9.151 1.00 98.38 249 TYR A CA 1
ATOM 1977 C C . TYR A 1 249 ? 3.242 5.863 8.187 1.00 98.38 249 TYR A C 1
ATOM 1979 O O . TYR A 1 249 ? 2.317 5.886 7.375 1.00 98.38 249 TYR A O 1
ATOM 1987 N N . LYS A 1 250 ? 4.180 6.812 8.237 1.00 98.38 250 LYS A N 1
ATOM 1988 C CA . LYS A 1 250 ? 4.194 8.006 7.381 1.00 98.38 250 LYS A CA 1
ATOM 1989 C C . LYS A 1 250 ? 5.611 8.313 6.889 1.00 98.38 250 LYS A C 1
ATOM 1991 O O . LYS A 1 250 ? 6.583 8.020 7.587 1.00 98.38 250 LYS A O 1
ATOM 1996 N N . ALA A 1 251 ? 5.715 8.877 5.692 1.00 98.19 251 ALA A N 1
ATOM 1997 C CA . ALA A 1 251 ? 6.955 9.366 5.092 1.00 98.19 251 ALA A CA 1
ATOM 1998 C C . ALA A 1 251 ? 6.682 10.635 4.277 1.00 98.19 251 ALA A C 1
ATOM 2000 O O . ALA A 1 251 ? 5.628 10.737 3.636 1.00 98.19 251 ALA A O 1
ATOM 2001 N N . ALA A 1 252 ? 7.629 11.574 4.263 1.00 97.75 252 ALA A N 1
ATOM 2002 C CA . ALA A 1 252 ? 7.637 12.616 3.246 1.00 97.75 252 ALA A CA 1
ATOM 2003 C C . ALA A 1 252 ? 8.085 12.014 1.908 1.00 97.75 252 ALA A C 1
ATOM 2005 O O . ALA A 1 252 ? 8.851 11.052 1.859 1.00 97.75 252 ALA A O 1
ATOM 2006 N N . ARG A 1 253 ? 7.602 12.574 0.800 1.00 95.88 253 ARG A N 1
ATOM 2007 C CA . ARG A 1 253 ? 7.933 12.124 -0.557 1.00 95.88 253 ARG A CA 1
ATOM 2008 C C . ARG A 1 253 ? 9.443 12.117 -0.808 1.00 95.88 253 ARG A C 1
ATOM 2010 O O . ARG A 1 253 ? 9.943 11.201 -1.455 1.00 95.88 253 ARG A O 1
ATOM 2017 N N . GLU A 1 254 ? 10.141 13.127 -0.303 1.00 94.06 254 GLU A N 1
ATOM 2018 C CA . GLU A 1 254 ? 11.590 13.304 -0.444 1.00 94.06 254 GLU A CA 1
ATOM 2019 C C . GLU A 1 254 ? 12.424 12.261 0.314 1.00 94.06 254 GLU A C 1
ATOM 2021 O O . GLU A 1 254 ? 13.539 11.963 -0.110 1.00 94.06 254 GLU A O 1
ATOM 2026 N N . ASP A 1 255 ? 11.857 11.633 1.349 1.00 94.06 255 ASP A N 1
ATOM 2027 C CA . ASP A 1 255 ? 12.511 10.569 2.120 1.00 94.06 255 ASP A CA 1
ATOM 2028 C C . ASP A 1 255 ? 12.384 9.187 1.455 1.00 94.06 255 ASP A C 1
ATOM 2030 O O . ASP A 1 255 ? 13.056 8.228 1.843 1.00 94.06 255 ASP A O 1
ATOM 2034 N N . LEU A 1 256 ? 11.510 9.053 0.450 1.00 93.50 256 LEU A N 1
ATOM 2035 C CA . LEU A 1 256 ? 11.262 7.785 -0.228 1.00 93.50 256 LEU A CA 1
ATOM 2036 C C . LEU A 1 256 ? 12.302 7.547 -1.326 1.00 93.50 256 LEU A C 1
ATOM 2038 O O . LEU A 1 256 ? 12.196 8.084 -2.430 1.00 93.50 256 LEU A O 1
ATOM 2042 N N . THR A 1 257 ? 13.279 6.673 -1.062 1.00 82.94 257 THR A N 1
ATOM 2043 C CA . THR A 1 257 ? 14.451 6.474 -1.943 1.00 82.94 257 THR A CA 1
ATOM 2044 C C . THR A 1 257 ? 14.116 6.248 -3.428 1.00 82.94 257 THR A C 1
ATOM 2046 O O . THR A 1 257 ? 14.746 6.892 -4.272 1.00 82.94 257 THR A O 1
ATOM 2049 N N . PRO A 1 258 ? 13.125 5.405 -3.808 1.00 84.94 258 PRO A N 1
ATOM 2050 C CA . PRO A 1 258 ? 12.788 5.213 -5.222 1.00 84.94 258 PRO A CA 1
ATOM 2051 C C . PRO A 1 258 ? 12.250 6.471 -5.919 1.00 84.94 258 PRO A C 1
ATOM 2053 O O . PRO A 1 258 ? 12.354 6.570 -7.138 1.00 84.94 258 PRO A O 1
ATOM 2056 N N . LEU A 1 259 ? 11.672 7.413 -5.163 1.00 87.12 259 LEU A N 1
ATOM 2057 C CA . LEU A 1 259 ? 11.180 8.696 -5.674 1.00 87.12 259 LEU A CA 1
ATOM 2058 C C . LEU A 1 259 ? 12.299 9.727 -5.793 1.00 87.12 259 LEU A C 1
ATOM 2060 O O . LEU A 1 259 ? 12.318 10.490 -6.752 1.00 87.12 259 LEU A O 1
ATOM 2064 N N . GLN A 1 260 ? 13.228 9.731 -4.839 1.00 84.81 260 GLN A N 1
ATOM 2065 C CA . GLN A 1 260 ? 14.332 10.685 -4.789 1.00 84.81 260 GLN A CA 1
ATOM 2066 C C . GLN A 1 260 ? 15.386 10.425 -5.873 1.00 84.81 260 GLN A C 1
ATOM 2068 O O . GLN A 1 260 ? 15.910 11.355 -6.476 1.00 84.81 260 GLN A O 1
ATOM 2073 N N . SER A 1 261 ? 15.738 9.155 -6.089 1.00 87.50 261 SER A N 1
ATOM 2074 C CA . SER A 1 261 ? 16.886 8.762 -6.922 1.00 87.50 261 SER A CA 1
ATOM 2075 C C . SER A 1 261 ? 16.501 8.199 -8.293 1.00 87.50 261 SER A C 1
ATOM 2077 O O . SER A 1 261 ? 17.363 7.690 -9.008 1.00 87.50 261 SER A O 1
ATOM 2079 N N . GLY A 1 262 ? 15.214 8.221 -8.639 1.00 92.81 262 GLY A N 1
ATOM 2080 C CA . GLY A 1 262 ? 14.719 7.704 -9.909 1.00 92.81 262 GLY A CA 1
ATOM 2081 C C . GLY A 1 262 ? 14.923 8.685 -11.066 1.00 92.81 262 GLY A C 1
ATOM 2082 O O . GLY A 1 262 ? 14.642 9.874 -10.925 1.00 92.81 262 GLY A O 1
ATOM 2083 N N . ALA A 1 263 ? 15.374 8.194 -12.220 1.00 94.88 263 ALA A N 1
ATOM 2084 C CA . ALA A 1 263 ? 15.565 9.005 -13.421 1.00 94.88 263 ALA A CA 1
ATOM 2085 C C . ALA A 1 263 ? 15.195 8.249 -14.703 1.00 94.88 263 ALA A C 1
ATOM 2087 O O . ALA A 1 263 ? 15.241 7.020 -14.765 1.00 94.88 263 ALA A O 1
ATOM 2088 N N . TRP A 1 264 ? 14.836 8.997 -15.749 1.00 95.75 264 TRP A N 1
ATOM 2089 C CA . TRP A 1 264 ? 14.601 8.445 -17.081 1.00 95.75 264 TRP A CA 1
ATOM 2090 C C . TRP A 1 264 ? 15.912 8.259 -17.840 1.00 95.75 264 TRP A C 1
ATOM 2092 O O . TRP A 1 264 ? 16.687 9.201 -17.993 1.00 95.75 264 TRP A O 1
ATOM 2102 N N . HIS A 1 265 ? 16.101 7.066 -18.395 1.00 96.00 265 HIS A N 1
ATOM 2103 C CA . HIS A 1 265 ? 17.230 6.720 -19.251 1.00 96.00 265 HIS A CA 1
ATOM 2104 C C . HIS A 1 265 ? 16.731 6.173 -20.584 1.00 96.00 265 HIS A C 1
ATOM 2106 O O . HIS A 1 265 ? 15.714 5.479 -20.627 1.00 96.00 265 HIS A O 1
ATOM 2112 N N . SER A 1 266 ? 17.462 6.442 -21.667 1.00 95.69 266 SER A N 1
ATOM 2113 C CA . SER A 1 266 ? 17.311 5.656 -22.894 1.00 95.69 266 SER A CA 1
ATOM 2114 C C . SER A 1 266 ? 17.731 4.216 -22.611 1.00 95.69 266 SER A C 1
ATOM 2116 O O . SER A 1 266 ? 18.738 3.995 -21.931 1.00 95.69 266 SER A O 1
ATOM 2118 N N . ALA A 1 267 ? 16.966 3.249 -23.108 1.00 94.69 267 ALA A N 1
ATOM 2119 C CA . ALA A 1 267 ? 17.283 1.834 -22.987 1.00 94.69 267 ALA A CA 1
ATOM 2120 C C . ALA A 1 267 ? 17.874 1.310 -24.297 1.00 94.69 267 ALA A C 1
ATOM 2122 O O . ALA A 1 267 ? 17.341 1.57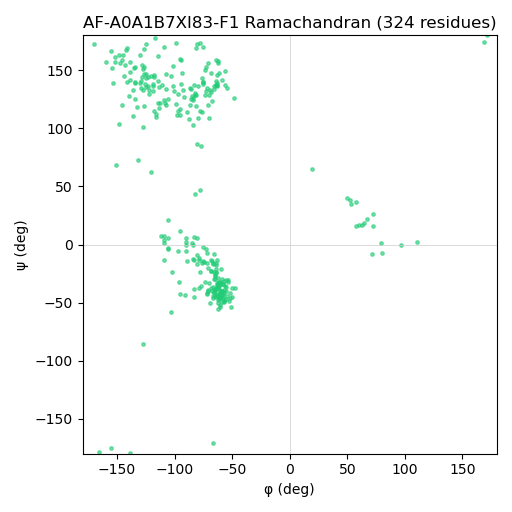6 -25.368 1.00 94.69 267 ALA A O 1
ATOM 2123 N N . CYS A 1 268 ? 18.934 0.512 -24.215 1.00 93.94 268 CYS A N 1
ATOM 2124 C CA . CYS A 1 268 ? 19.406 -0.282 -25.340 1.00 93.94 268 CYS A CA 1
ATOM 2125 C C . CYS A 1 268 ? 19.526 -1.754 -24.947 1.00 93.94 268 CYS A C 1
ATOM 2127 O O . CYS A 1 268 ? 19.827 -2.113 -23.801 1.00 93.94 268 CYS A O 1
ATOM 2129 N N . ARG A 1 269 ? 19.267 -2.623 -25.923 1.00 95.31 269 ARG A N 1
ATOM 2130 C CA . ARG A 1 269 ? 19.413 -4.067 -25.763 1.00 95.31 269 ARG A CA 1
ATOM 2131 C C . ARG A 1 269 ? 20.890 -4.430 -25.740 1.00 95.31 269 ARG A C 1
ATOM 2133 O O . ARG A 1 269 ? 21.650 -4.042 -26.622 1.00 95.31 269 ARG A O 1
ATOM 2140 N N . GLY A 1 270 ? 21.297 -5.180 -24.725 1.00 93.50 270 GLY A N 1
ATOM 2141 C CA . GLY A 1 270 ? 22.669 -5.648 -24.607 1.00 93.50 270 GLY A CA 1
ATOM 2142 C C . GLY A 1 270 ? 22.957 -6.310 -23.270 1.00 93.50 270 GLY A C 1
ATOM 2143 O O . GLY A 1 270 ? 22.105 -6.425 -22.392 1.00 93.50 270 GLY A O 1
ATOM 2144 N N . SER A 1 271 ? 24.193 -6.763 -23.093 1.00 94.00 271 SER A N 1
ATOM 2145 C CA . SER A 1 271 ? 24.637 -7.343 -21.829 1.00 94.00 271 SER A CA 1
ATOM 2146 C C . SER A 1 271 ? 26.012 -6.813 -21.469 1.00 94.00 271 SER A C 1
ATOM 2148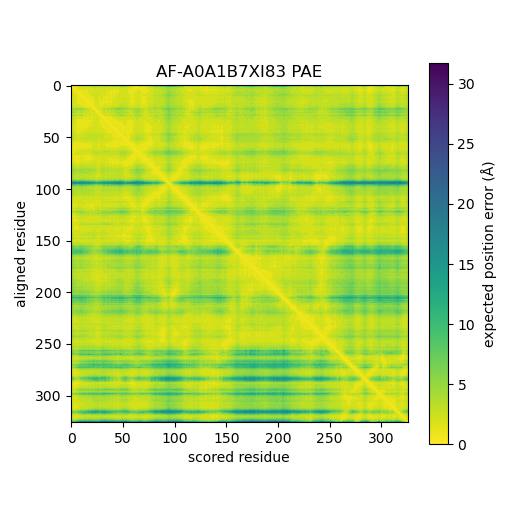 O O . SER A 1 271 ? 27.009 -7.184 -22.081 1.00 94.00 271 SER A O 1
ATOM 2150 N N . ILE A 1 272 ? 26.060 -5.996 -20.422 1.00 94.56 272 ILE A N 1
ATOM 2151 C CA . ILE A 1 272 ? 27.296 -5.546 -19.779 1.00 94.56 272 ILE A CA 1
ATOM 2152 C C . ILE A 1 272 ? 27.228 -5.843 -18.278 1.00 94.56 272 ILE A C 1
ATOM 2154 O O . ILE A 1 272 ? 26.176 -6.210 -17.746 1.00 94.56 272 ILE A O 1
ATOM 2158 N N . LYS A 1 273 ? 28.362 -5.711 -17.584 1.00 93.25 273 LYS A N 1
ATOM 2159 C CA . LYS A 1 273 ? 28.394 -5.799 -16.120 1.00 93.25 273 LYS A CA 1
ATOM 2160 C C . LYS A 1 273 ? 27.561 -4.656 -15.525 1.00 93.25 273 LYS A C 1
ATOM 2162 O O . LYS A 1 273 ? 27.679 -3.518 -15.967 1.00 93.25 273 LYS A O 1
ATOM 2167 N N . GLY A 1 274 ? 26.753 -4.966 -14.519 1.00 92.00 274 GLY A N 1
ATOM 2168 C CA . GLY A 1 274 ? 25.900 -3.993 -13.847 1.00 92.00 274 GLY A CA 1
ATOM 2169 C C . GLY A 1 274 ? 25.258 -4.560 -12.585 1.00 92.00 274 GLY A C 1
ATOM 2170 O O . GLY A 1 274 ? 25.348 -5.764 -12.315 1.00 92.00 274 GLY A O 1
ATOM 2171 N N . ASP A 1 275 ? 24.599 -3.686 -11.837 1.00 94.75 275 ASP A N 1
ATOM 2172 C CA . ASP A 1 275 ? 23.981 -3.992 -10.550 1.00 94.75 275 ASP A CA 1
ATOM 2173 C C . ASP A 1 275 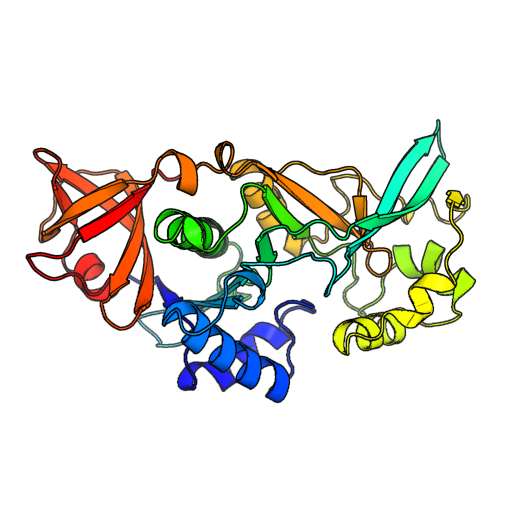? 22.477 -4.242 -10.693 1.00 94.75 275 ASP A C 1
ATOM 2175 O O . ASP A 1 275 ? 21.898 -4.108 -11.773 1.00 94.75 275 ASP A O 1
ATOM 2179 N N . ILE A 1 276 ? 21.834 -4.661 -9.601 1.00 94.31 276 ILE A N 1
ATOM 2180 C CA . ILE A 1 276 ? 20.376 -4.797 -9.561 1.00 94.31 276 ILE A CA 1
ATOM 2181 C C . ILE A 1 276 ? 19.764 -3.423 -9.304 1.00 94.31 276 ILE A C 1
ATOM 2183 O O . ILE A 1 276 ? 19.957 -2.848 -8.233 1.00 94.31 276 ILE A O 1
ATOM 2187 N N . HIS A 1 277 ? 18.948 -2.962 -10.243 1.00 95.44 277 HIS A N 1
ATOM 2188 C CA . HIS A 1 277 ? 18.183 -1.729 -10.136 1.00 95.44 277 HIS A CA 1
ATOM 2189 C C . HIS A 1 277 ? 16.680 -1.999 -10.088 1.00 95.44 277 HIS A C 1
ATOM 2191 O O . HIS A 1 277 ? 16.192 -3.071 -10.462 1.00 95.44 277 HIS A O 1
ATOM 2197 N N . LEU A 1 278 ? 15.954 -0.990 -9.621 1.00 95.75 278 LEU A N 1
ATOM 2198 C CA . LEU A 1 278 ? 14.515 -0.867 -9.768 1.00 95.75 278 LEU A CA 1
ATOM 2199 C C . LEU A 1 278 ? 14.246 -0.250 -11.142 1.00 95.75 278 LEU A C 1
ATOM 2201 O O . LEU A 1 278 ? 14.786 0.813 -11.432 1.00 95.75 278 LEU A O 1
ATOM 2205 N N . MET A 1 279 ? 13.444 -0.895 -11.984 1.00 96.75 279 MET A N 1
ATOM 2206 C CA . MET A 1 279 ? 13.119 -0.394 -13.322 1.00 96.75 279 MET A CA 1
ATOM 2207 C C . MET A 1 279 ? 11.617 -0.389 -13.528 1.00 96.75 279 MET A C 1
ATOM 2209 O O . MET A 1 279 ? 10.938 -1.335 -13.126 1.00 96.75 279 MET A O 1
ATOM 2213 N N . ALA A 1 280 ? 11.112 0.643 -14.189 1.00 96.69 280 ALA A N 1
ATOM 2214 C CA . ALA A 1 280 ? 9.733 0.696 -14.629 1.00 96.69 280 ALA A CA 1
ATOM 2215 C C . ALA A 1 280 ? 9.573 1.464 -15.937 1.00 96.69 280 ALA A C 1
ATOM 2217 O O . ALA A 1 280 ? 10.379 2.323 -16.290 1.00 96.69 280 ALA A O 1
ATOM 2218 N N . THR A 1 281 ? 8.495 1.161 -16.640 1.00 95.62 281 THR A N 1
ATOM 2219 C CA . THR A 1 281 ? 8.026 1.914 -17.794 1.00 95.62 281 THR A CA 1
ATOM 2220 C C . THR A 1 281 ? 6.508 2.037 -17.750 1.00 95.62 281 THR A C 1
ATOM 2222 O O . THR A 1 281 ? 5.817 1.245 -17.102 1.00 95.62 281 THR A O 1
ATOM 2225 N N . VAL A 1 282 ? 6.007 3.057 -18.435 1.00 93.12 282 VAL A N 1
ATOM 2226 C CA . VAL A 1 282 ? 4.590 3.264 -18.715 1.00 93.12 282 VAL A CA 1
ATOM 2227 C C . VAL A 1 282 ? 4.487 3.444 -20.221 1.00 93.12 282 VAL A C 1
ATOM 2229 O O . VAL A 1 282 ? 5.116 4.354 -20.762 1.00 93.12 282 VAL A O 1
ATOM 2232 N N . ASN A 1 283 ? 3.749 2.568 -20.900 1.00 85.81 283 ASN A N 1
ATOM 2233 C CA . ASN A 1 283 ? 3.554 2.691 -22.342 1.00 85.81 283 ASN A CA 1
ATOM 2234 C C . ASN A 1 283 ? 2.515 3.775 -22.681 1.00 85.81 283 ASN A C 1
ATOM 2236 O O . ASN A 1 283 ? 1.858 4.329 -21.799 1.00 85.81 283 ASN A O 1
ATOM 2240 N N . GLU A 1 284 ? 2.357 4.078 -23.970 1.00 78.38 284 GLU A N 1
ATOM 2241 C CA . GLU A 1 284 ? 1.430 5.115 -24.453 1.00 78.38 284 GLU A CA 1
ATOM 2242 C C . GLU A 1 284 ? -0.030 4.857 -24.050 1.00 78.38 284 GLU A C 1
ATOM 2244 O O . GLU A 1 284 ? -0.776 5.798 -23.796 1.00 78.38 284 GLU A O 1
ATOM 2249 N N . ASN A 1 285 ? -0.413 3.586 -23.899 1.00 76.81 285 ASN A N 1
ATOM 2250 C CA . ASN A 1 285 ? -1.746 3.175 -23.455 1.00 76.81 285 ASN A CA 1
ATOM 2251 C C . ASN A 1 285 ? -1.922 3.251 -21.924 1.00 76.81 285 ASN A C 1
ATOM 2253 O O . ASN A 1 285 ? -2.942 2.811 -21.397 1.00 76.81 285 ASN A O 1
ATOM 2257 N N . GLY A 1 286 ? -0.928 3.770 -21.196 1.00 81.00 286 GLY A N 1
ATOM 2258 C CA . GLY A 1 286 ? -0.929 3.880 -19.738 1.00 81.00 286 GLY A CA 1
ATOM 2259 C C . GLY A 1 286 ? -0.585 2.582 -19.006 1.00 81.00 286 GLY A C 1
ATOM 2260 O O . GLY A 1 286 ? -0.562 2.569 -17.775 1.00 81.00 286 GLY A O 1
ATOM 2261 N N . GLU A 1 287 ? -0.284 1.486 -19.711 1.00 89.00 287 GLU A N 1
ATOM 2262 C CA . GLU A 1 287 ? 0.091 0.243 -19.047 1.00 89.00 287 GLU A CA 1
ATOM 2263 C C . GLU A 1 287 ? 1.463 0.367 -18.399 1.00 89.00 287 GLU A C 1
ATOM 2265 O O . GLU A 1 287 ? 2.469 0.703 -19.030 1.00 89.00 287 GLU A O 1
ATOM 2270 N N . PHE A 1 288 ? 1.496 0.009 -17.127 1.00 96.50 288 PHE A N 1
ATOM 2271 C CA . PHE A 1 288 ? 2.697 -0.005 -16.326 1.00 96.50 288 PHE A CA 1
ATOM 2272 C C . PHE A 1 288 ? 3.349 -1.388 -16.304 1.00 96.50 288 PHE A C 1
ATOM 2274 O O . PHE A 1 288 ? 2.668 -2.392 -16.080 1.00 96.50 288 PHE A O 1
ATOM 2281 N N . TYR A 1 289 ? 4.677 -1.414 -16.417 1.00 97.50 289 TYR A N 1
ATOM 2282 C CA . TYR A 1 289 ? 5.515 -2.592 -16.192 1.00 97.50 289 TYR A CA 1
ATOM 2283 C C . TYR A 1 289 ? 6.718 -2.208 -15.333 1.00 97.50 289 TYR A C 1
ATOM 2285 O O . TYR A 1 289 ? 7.339 -1.174 -15.561 1.00 97.50 289 TYR A O 1
ATOM 2293 N N . GLY A 1 290 ? 7.095 -3.048 -14.374 1.00 97.38 290 GLY A N 1
ATOM 2294 C CA . GLY A 1 290 ? 8.251 -2.816 -13.521 1.00 97.38 290 GLY A CA 1
ATOM 22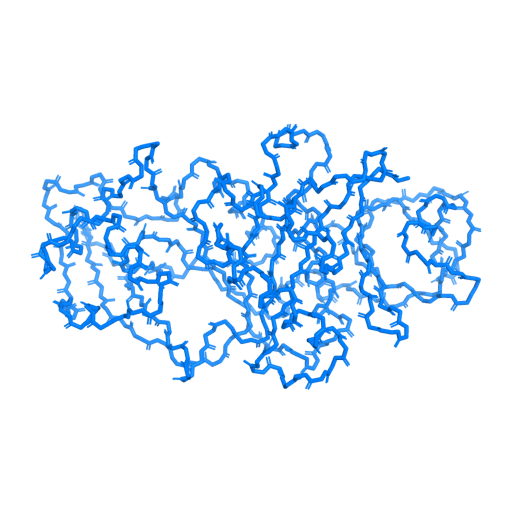95 C C . GLY A 1 290 ? 8.860 -4.087 -12.943 1.00 97.38 290 GLY A C 1
ATOM 2296 O O . GLY A 1 290 ? 8.191 -5.101 -12.747 1.00 97.38 290 GLY A O 1
ATOM 2297 N N . ALA A 1 291 ? 10.159 -4.043 -12.668 1.00 96.62 291 ALA A N 1
ATOM 2298 C CA . ALA A 1 291 ? 10.923 -5.177 -12.166 1.00 96.62 291 ALA A CA 1
ATOM 2299 C C . ALA A 1 291 ? 12.118 -4.741 -11.315 1.00 96.62 291 ALA A C 1
ATOM 2301 O O . ALA A 1 291 ? 12.606 -3.615 -11.417 1.00 96.62 291 ALA A O 1
ATOM 2302 N N . MET A 1 292 ? 12.634 -5.680 -10.521 1.00 95.38 292 MET A N 1
ATOM 2303 C CA . MET A 1 292 ? 13.992 -5.619 -9.989 1.00 95.38 292 MET A CA 1
ATOM 2304 C C . MET A 1 292 ? 14.893 -6.465 -10.883 1.00 95.38 292 MET A C 1
ATOM 2306 O O . MET A 1 292 ? 14.716 -7.681 -10.963 1.00 95.38 292 MET A O 1
ATOM 2310 N N . ALA A 1 293 ? 15.845 -5.848 -11.578 1.00 94.88 293 ALA A N 1
ATOM 2311 C CA . ALA A 1 293 ? 16.642 -6.553 -12.579 1.00 94.88 293 ALA A CA 1
ATOM 2312 C C . ALA A 1 293 ? 18.066 -6.006 -12.688 1.00 94.88 293 ALA A C 1
ATOM 2314 O O . ALA A 1 293 ? 18.348 -4.900 -12.237 1.00 94.88 293 ALA A O 1
ATOM 2315 N N . HIS A 1 294 ? 18.965 -6.780 -13.300 1.00 94.38 294 HIS A N 1
ATOM 2316 C CA . HIS A 1 294 ? 20.305 -6.291 -13.614 1.00 94.38 294 HIS A CA 1
ATOM 2317 C C . HIS A 1 294 ? 20.265 -5.291 -14.772 1.00 94.38 294 HIS A C 1
ATOM 2319 O O . HIS A 1 294 ? 19.680 -5.587 -15.815 1.00 94.38 294 HIS A O 1
ATOM 2325 N N . CYS A 1 295 ? 20.931 -4.154 -14.601 1.00 94.38 295 CYS A N 1
ATOM 2326 C CA . CYS A 1 295 ? 21.183 -3.166 -15.647 1.00 94.38 295 CYS A CA 1
ATOM 2327 C C . CYS A 1 295 ? 22.591 -2.608 -15.467 1.00 94.38 295 CYS A C 1
ATOM 2329 O O . CYS A 1 295 ? 23.034 -2.385 -14.342 1.00 94.38 295 CYS A O 1
ATOM 2331 N N . GLY A 1 296 ? 23.298 -2.400 -16.574 1.00 95.81 296 GLY A N 1
ATOM 2332 C CA . GLY A 1 296 ? 24.520 -1.602 -16.587 1.00 95.81 296 GLY A CA 1
ATOM 2333 C C . GLY A 1 296 ? 24.286 -0.283 -17.309 1.00 95.81 296 GLY A C 1
ATOM 2334 O O . GLY A 1 296 ? 23.265 -0.100 -17.965 1.00 95.81 296 GLY A O 1
ATOM 2335 N N . PHE A 1 297 ? 25.249 0.627 -17.221 1.00 95.88 297 PHE A N 1
ATOM 2336 C CA . PHE A 1 297 ? 25.187 1.907 -17.919 1.00 95.88 297 PHE A CA 1
ATOM 2337 C C . PHE A 1 297 ? 26.405 2.086 -18.819 1.00 95.88 297 PHE A C 1
ATOM 2339 O O . PHE A 1 297 ? 27.533 1.823 -18.406 1.00 95.88 297 PHE A O 1
ATOM 2346 N N . GLN A 1 298 ? 26.176 2.571 -20.038 1.00 94.81 298 GLN A N 1
ATOM 2347 C CA . GLN A 1 298 ? 27.225 2.967 -20.973 1.00 94.81 298 GLN A CA 1
ATOM 2348 C C . GLN A 1 298 ? 26.874 4.341 -21.542 1.00 94.81 298 GLN A C 1
ATOM 2350 O O . GLN A 1 298 ? 25.825 4.509 -22.159 1.00 94.81 298 GLN A O 1
ATOM 2355 N N . ASN A 1 299 ? 27.731 5.339 -21.304 1.00 92.25 299 ASN A N 1
ATOM 2356 C CA . ASN A 1 299 ? 27.518 6.723 -21.749 1.00 92.25 299 ASN A CA 1
ATOM 2357 C C . ASN A 1 299 ? 26.120 7.277 -21.380 1.00 92.25 299 ASN A C 1
ATOM 2359 O O . ASN A 1 299 ? 25.470 7.931 -22.188 1.00 92.25 299 ASN A O 1
ATOM 2363 N N . GLY A 1 300 ? 25.622 6.959 -20.177 1.00 89.50 300 GLY A N 1
ATOM 2364 C CA . GLY A 1 300 ? 24.301 7.389 -19.687 1.00 89.50 300 GLY A CA 1
ATOM 2365 C C . GLY A 1 300 ? 23.099 6.583 -20.205 1.00 89.50 300 GLY A C 1
ATOM 2366 O O . GLY A 1 300 ? 21.993 6.757 -19.692 1.00 89.50 300 GLY A O 1
ATOM 2367 N N . THR A 1 301 ? 23.311 5.673 -21.160 1.00 94.56 301 THR A N 1
ATOM 2368 C CA . THR A 1 301 ? 22.288 4.751 -21.677 1.00 94.56 301 THR A CA 1
ATOM 2369 C C . THR A 1 301 ? 22.228 3.498 -20.810 1.00 94.56 301 THR A C 1
ATOM 2371 O O . THR A 1 301 ? 23.266 2.932 -20.454 1.00 94.56 301 THR A O 1
ATOM 2374 N N . ALA A 1 302 ? 21.016 3.064 -20.471 1.00 96.25 302 ALA A N 1
ATOM 2375 C CA . ALA A 1 302 ? 20.766 1.836 -19.734 1.00 96.25 302 ALA A CA 1
ATOM 2376 C C . ALA A 1 302 ? 20.893 0.630 -20.673 1.00 96.25 302 ALA A C 1
ATOM 2378 O O . ALA A 1 302 ? 20.103 0.470 -21.602 1.00 96.25 302 ALA A O 1
ATOM 2379 N N . VAL A 1 303 ? 21.881 -0.226 -20.425 1.00 96.31 303 VAL A N 1
ATOM 2380 C CA . VAL A 1 303 ? 22.115 -1.449 -21.197 1.00 96.31 303 VAL A CA 1
ATOM 2381 C C . VAL A 1 303 ? 21.447 -2.616 -20.478 1.00 96.31 303 VAL A C 1
ATOM 2383 O O . VAL A 1 303 ? 21.867 -3.023 -19.386 1.00 96.31 303 VAL A O 1
ATOM 2386 N N . ILE A 1 304 ? 20.395 -3.152 -21.093 1.00 96.25 304 ILE A N 1
ATOM 2387 C CA . ILE A 1 304 ? 19.476 -4.109 -20.475 1.00 96.25 304 ILE A CA 1
ATOM 2388 C C . ILE A 1 304 ? 19.397 -5.375 -21.335 1.00 96.25 304 ILE A C 1
ATOM 2390 O O . ILE A 1 304 ? 19.281 -5.315 -22.559 1.00 96.25 304 ILE A O 1
ATOM 2394 N N . ARG A 1 305 ? 19.446 -6.547 -20.685 1.00 95.88 305 ARG A N 1
ATOM 2395 C CA . ARG A 1 305 ? 19.371 -7.844 -21.380 1.00 95.88 305 ARG A CA 1
ATOM 2396 C C . ARG A 1 305 ? 18.033 -8.012 -22.094 1.00 95.88 305 ARG A C 1
ATOM 2398 O O . ARG A 1 305 ? 16.994 -7.636 -21.554 1.00 95.88 305 ARG A O 1
ATOM 2405 N N . ASP A 1 306 ? 18.051 -8.693 -23.237 1.00 94.75 306 ASP A N 1
ATOM 2406 C CA . ASP A 1 306 ? 16.869 -8.881 -24.090 1.00 94.75 306 ASP A CA 1
ATOM 2407 C C . ASP A 1 306 ? 15.651 -9.425 -23.349 1.00 94.75 306 ASP A C 1
ATOM 2409 O O . ASP A 1 306 ? 14.563 -8.863 -23.442 1.00 94.75 306 ASP A O 1
ATOM 2413 N N . ASN A 1 307 ? 15.841 -10.452 -22.523 1.00 94.62 307 ASN A N 1
ATOM 2414 C CA . ASN A 1 307 ? 14.753 -11.063 -21.762 1.00 94.62 307 ASN A CA 1
ATOM 2415 C C . ASN A 1 307 ? 14.163 -10.160 -20.656 1.00 94.62 307 ASN A C 1
ATOM 2417 O O . ASN A 1 307 ? 13.140 -10.511 -20.068 1.00 94.62 307 ASN A O 1
ATOM 2421 N N . ILE A 1 308 ? 14.830 -9.059 -20.296 1.00 95.50 308 ILE A N 1
ATOM 2422 C CA . ILE A 1 308 ? 14.310 -8.022 -19.394 1.00 95.50 308 ILE A CA 1
ATOM 2423 C C . ILE A 1 308 ? 13.597 -6.954 -20.227 1.00 95.50 308 ILE A C 1
ATOM 2425 O O . ILE A 1 308 ? 12.485 -6.575 -19.870 1.00 95.50 308 ILE A O 1
ATOM 2429 N N . CYS A 1 309 ? 14.182 -6.531 -21.353 1.00 95.50 309 CYS A N 1
ATOM 2430 C CA . CYS A 1 309 ? 13.538 -5.619 -22.300 1.00 95.50 309 CYS A CA 1
ATOM 2431 C C . CYS A 1 309 ? 12.189 -6.163 -22.778 1.00 95.50 309 CYS A C 1
ATOM 2433 O O . CYS A 1 309 ? 11.195 -5.452 -22.730 1.00 95.50 309 CYS A O 1
ATOM 2435 N N . GLU A 1 310 ? 12.117 -7.438 -23.162 1.00 94.69 310 GLU A N 1
ATOM 2436 C CA . GLU A 1 310 ? 10.865 -8.093 -23.555 1.00 94.69 310 GLU A CA 1
ATOM 2437 C C . GLU A 1 310 ? 9.821 -8.086 -22.434 1.00 94.69 310 GLU A C 1
ATOM 2439 O O . GLU A 1 310 ? 8.659 -7.761 -22.676 1.00 94.69 310 GLU A O 1
ATOM 2444 N N . ALA A 1 311 ? 10.234 -8.395 -21.200 1.00 94.94 311 ALA A N 1
ATOM 2445 C CA . ALA A 1 311 ? 9.342 -8.418 -20.042 1.00 94.94 311 ALA A CA 1
ATOM 2446 C C . ALA A 1 311 ? 8.819 -7.019 -19.672 1.00 94.94 311 ALA A C 1
ATOM 2448 O O . ALA A 1 311 ? 7.664 -6.883 -19.280 1.00 94.94 311 ALA A O 1
ATOM 2449 N N . LEU A 1 312 ? 9.654 -5.987 -19.823 1.00 95.00 312 LEU A N 1
ATOM 2450 C CA . LEU A 1 312 ? 9.295 -4.581 -19.619 1.00 95.00 312 LEU A CA 1
ATOM 2451 C C . LEU A 1 312 ? 8.669 -3.933 -20.864 1.00 95.00 312 LEU A C 1
ATOM 2453 O O . LEU A 1 312 ? 8.358 -2.753 -20.816 1.00 95.00 312 LEU A O 1
ATOM 2457 N N . ARG A 1 313 ? 8.483 -4.666 -21.970 1.00 93.88 313 ARG A N 1
ATOM 2458 C CA . ARG A 1 313 ? 7.967 -4.134 -23.247 1.00 93.88 313 ARG A CA 1
ATOM 2459 C C . ARG A 1 313 ? 8.801 -2.978 -23.827 1.00 93.88 313 ARG A C 1
ATOM 2461 O O . ARG A 1 313 ? 8.253 -2.074 -24.445 1.00 93.88 313 ARG A O 1
ATOM 2468 N N . LEU A 1 314 ? 10.124 -3.033 -23.665 1.00 92.69 314 LEU A N 1
ATOM 2469 C CA . LEU A 1 314 ? 11.063 -2.049 -24.206 1.00 92.69 314 LEU A CA 1
ATOM 2470 C C . LEU A 1 314 ? 11.467 -2.378 -25.658 1.00 92.69 314 LEU A C 1
ATOM 2472 O O . LEU A 1 314 ? 11.833 -3.514 -25.994 1.00 92.69 314 LEU A O 1
ATOM 2476 N N . ASN A 1 315 ? 11.445 -1.354 -26.504 1.00 88.25 315 ASN A N 1
ATOM 2477 C CA . ASN A 1 315 ? 11.908 -1.319 -27.899 1.00 88.25 315 ASN A CA 1
ATOM 2478 C C . ASN A 1 315 ? 13.081 -0.323 -28.072 1.00 88.25 315 ASN A C 1
ATOM 2480 O O . ASN A 1 315 ? 13.516 0.270 -27.089 1.00 88.25 315 ASN A O 1
ATOM 2484 N N . GLU A 1 316 ? 13.653 -0.204 -29.279 1.00 80.25 316 GLU A N 1
ATOM 2485 C CA . GLU A 1 316 ? 14.950 0.473 -29.527 1.00 80.25 316 GLU A CA 1
ATOM 2486 C C . GLU A 1 316 ? 14.996 1.961 -29.126 1.00 80.25 316 GLU A C 1
ATOM 2488 O O . GLU A 1 316 ? 16.072 2.459 -28.808 1.00 80.25 316 GLU A O 1
ATOM 2493 N N . ASP A 1 317 ? 13.840 2.623 -29.013 1.00 83.12 317 ASP A N 1
ATOM 2494 C CA . ASP A 1 317 ? 13.715 4.026 -28.584 1.00 83.12 317 ASP A CA 1
ATOM 2495 C C . ASP A 1 317 ? 13.042 4.194 -27.211 1.00 83.12 317 ASP A C 1
ATOM 2497 O O . ASP A 1 317 ? 12.723 5.306 -26.776 1.00 83.12 317 ASP A O 1
ATOM 2501 N N . SER A 1 318 ? 12.790 3.088 -26.508 1.00 89.56 318 SER A N 1
ATOM 2502 C CA . SER A 1 318 ? 12.138 3.134 -25.205 1.00 89.56 318 SER A CA 1
ATOM 2503 C C . SER A 1 318 ? 12.975 3.894 -24.183 1.00 89.56 318 SER A C 1
ATOM 2505 O O . SER A 1 318 ? 14.183 3.687 -24.034 1.00 89.56 318 SER A O 1
ATOM 2507 N N . LYS A 1 319 ? 12.287 4.701 -23.378 1.00 93.56 319 LYS A N 1
ATOM 2508 C CA . LYS A 1 319 ? 12.823 5.183 -22.108 1.00 93.56 319 LYS A CA 1
ATOM 2509 C C . LYS A 1 319 ? 12.392 4.260 -20.979 1.00 93.56 319 LYS A C 1
ATOM 2511 O O . LYS A 1 319 ? 11.300 3.697 -20.990 1.00 93.56 319 LYS A O 1
ATOM 2516 N N . VAL A 1 320 ? 13.253 4.137 -19.982 1.00 96.12 320 VAL A N 1
ATOM 2517 C CA . VAL A 1 320 ? 13.007 3.372 -18.762 1.00 96.12 320 VAL A CA 1
ATOM 2518 C C . VAL A 1 320 ? 13.321 4.250 -17.559 1.00 96.12 320 VAL A C 1
ATOM 2520 O O . VAL A 1 320 ? 14.325 4.963 -17.538 1.00 96.12 320 VAL A O 1
ATOM 2523 N N . PHE A 1 321 ? 12.440 4.230 -16.568 1.00 96.69 321 PHE A N 1
ATOM 2524 C CA . PHE A 1 321 ? 12.657 4.903 -15.300 1.00 96.69 321 PHE A CA 1
ATOM 2525 C C . PHE A 1 321 ? 13.426 3.960 -14.379 1.00 96.69 321 PHE A C 1
ATOM 2527 O O . PHE A 1 321 ? 12.957 2.855 -14.096 1.00 96.69 321 PHE A O 1
ATOM 2534 N N . ILE A 1 322 ? 14.613 4.371 -13.939 1.00 96.44 322 ILE A N 1
ATOM 2535 C CA . ILE A 1 322 ? 15.513 3.544 -13.135 1.00 96.44 322 ILE A CA 1
ATOM 2536 C C . ILE A 1 322 ? 15.807 4.241 -11.816 1.00 96.44 322 ILE A C 1
ATOM 2538 O O . ILE A 1 322 ? 16.161 5.414 -11.805 1.00 96.44 322 ILE A O 1
ATOM 2542 N N . ALA A 1 323 ? 15.710 3.497 -10.716 1.00 95.00 323 ALA A N 1
ATOM 2543 C CA . ALA A 1 323 ? 16.166 3.922 -9.398 1.00 95.00 323 ALA A CA 1
ATOM 2544 C C . ALA A 1 323 ? 17.123 2.872 -8.795 1.00 95.00 323 ALA A C 1
ATOM 2546 O O . ALA A 1 323 ? 17.034 1.678 -9.121 1.00 95.00 323 ALA A O 1
ATOM 2547 N N . PRO A 1 324 ? 18.052 3.270 -7.910 1.00 90.19 324 PRO A N 1
ATOM 2548 C CA . PRO A 1 324 ? 18.869 2.323 -7.163 1.00 90.19 324 PRO A CA 1
ATOM 2549 C C . PRO A 1 324 ? 17.992 1.432 -6.279 1.00 90.19 324 PRO A C 1
ATOM 2551 O O . PRO A 1 324 ? 16.958 1.849 -5.757 1.00 90.19 324 PRO A O 1
ATOM 2554 N N . ARG A 1 325 ? 18.423 0.186 -6.085 1.00 86.06 325 ARG A N 1
ATOM 2555 C CA . ARG A 1 325 ? 17.830 -0.693 -5.078 1.00 86.06 325 ARG A CA 1
ATOM 2556 C C . ARG A 1 325 ? 18.337 -0.257 -3.701 1.00 86.06 325 ARG A C 1
ATOM 2558 O O . ARG A 1 325 ? 19.529 -0.408 -3.443 1.00 86.06 325 ARG A O 1
ATOM 2565 N N . CYS A 1 326 ? 17.454 0.245 -2.837 1.00 72.62 326 CYS A N 1
ATOM 2566 C CA . CYS A 1 326 ? 17.798 0.512 -1.441 1.00 72.62 326 CYS A CA 1
ATOM 2567 C C . CYS A 1 326 ? 17.807 -0.760 -0.603 1.00 72.62 326 CYS A C 1
ATOM 2569 O O . CYS A 1 326 ? 17.090 -1.752 -0.912 1.00 72.62 326 CYS A O 1
#

Radius of gyration: 20.45 Å; Cα contacts (8 Å, |Δi|>4): 740; chains: 1; bounding box: 49×36×63 Å